Protein AF-A0A9E1RVQ0-F1 (afdb_monomer_lite)

Radius of gyration: 25.73 Å; chains: 1; bounding box: 74×62×61 Å

Structure (mmCIF, N/CA/C/O backbone):
data_AF-A0A9E1RVQ0-F1
#
_entry.id   AF-A0A9E1RVQ0-F1
#
loop_
_atom_site.group_PDB
_atom_site.id
_atom_site.type_symbol
_atom_site.label_atom_id
_atom_site.label_alt_id
_atom_site.label_comp_id
_atom_site.label_asym_id
_atom_site.label_entity_id
_atom_site.label_seq_id
_atom_site.pdbx_PDB_ins_code
_atom_site.Cartn_x
_atom_site.Cartn_y
_atom_site.Cartn_z
_atom_site.occupancy
_atom_site.B_iso_or_equiv
_atom_site.auth_seq_id
_atom_site.auth_comp_id
_atom_site.auth_asym_id
_atom_site.auth_atom_id
_atom_site.pdbx_PDB_model_num
ATOM 1 N N . MET A 1 1 ? -0.804 -1.587 -27.285 1.00 41.03 1 MET A N 1
ATOM 2 C CA . MET A 1 1 ? -1.581 -0.358 -27.560 1.00 41.03 1 MET A CA 1
ATOM 3 C C . MET A 1 1 ? -0.566 0.749 -27.822 1.00 41.03 1 MET A C 1
ATOM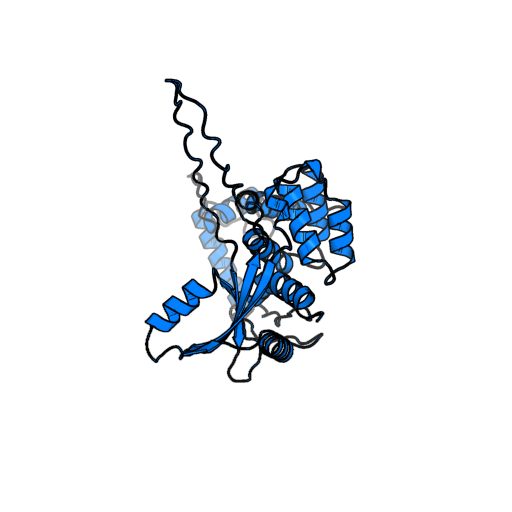 5 O O . MET A 1 1 ? 0.495 0.679 -27.220 1.00 41.03 1 MET A O 1
ATOM 9 N N . GLN A 1 2 ? -0.782 1.677 -28.760 1.00 43.69 2 GLN A N 1
ATOM 10 C CA . GLN A 1 2 ? 0.135 2.820 -28.904 1.00 43.69 2 GLN A CA 1
ATOM 11 C C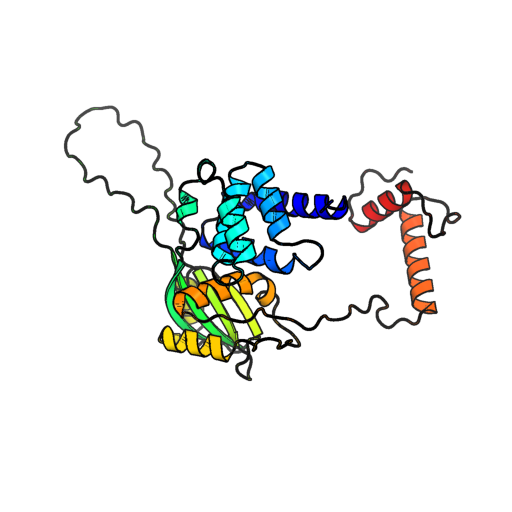 . GLN A 1 2 ? -0.117 3.759 -27.722 1.00 43.69 2 GLN A C 1
ATOM 13 O O . GLN A 1 2 ? -1.203 4.324 -27.632 1.00 43.69 2 GLN A O 1
ATOM 18 N N . THR A 1 3 ? 0.846 3.866 -26.808 1.00 52.47 3 THR A N 1
ATOM 19 C CA . THR A 1 3 ? 0.844 4.871 -25.745 1.00 52.47 3 THR A CA 1
ATOM 20 C C . THR A 1 3 ? 0.862 6.251 -26.400 1.00 52.47 3 THR A C 1
ATOM 22 O O . THR A 1 3 ? 1.631 6.498 -27.335 1.00 52.47 3 THR A O 1
ATOM 25 N N . THR A 1 4 ? -0.034 7.146 -25.987 1.00 64.00 4 THR A N 1
ATOM 26 C CA . THR A 1 4 ? 0.072 8.552 -26.390 1.00 64.00 4 THR A CA 1
ATOM 27 C C . THR A 1 4 ? 1.381 9.123 -25.820 1.00 64.00 4 THR A C 1
ATOM 29 O O . THR A 1 4 ? 1.902 8.594 -24.832 1.00 64.00 4 THR A O 1
ATOM 32 N N . PRO A 1 5 ? 1.950 10.185 -26.420 1.00 66.31 5 PRO A N 1
ATOM 33 C CA . PRO A 1 5 ? 3.174 10.809 -25.911 1.00 66.31 5 PRO A CA 1
ATOM 34 C C . PRO A 1 5 ? 3.088 11.187 -24.424 1.00 66.31 5 PRO A C 1
ATOM 36 O O . PRO A 1 5 ? 4.058 11.023 -23.696 1.00 66.31 5 PRO A O 1
ATOM 39 N N . GLU A 1 6 ? 1.906 11.609 -23.972 1.00 69.31 6 GLU A N 1
ATOM 40 C CA . GLU A 1 6 ? 1.608 11.981 -22.584 1.00 69.31 6 GLU A CA 1
ATOM 41 C C . GLU A 1 6 ? 1.720 10.786 -21.621 1.00 69.31 6 GLU A C 1
ATOM 43 O O . GLU A 1 6 ? 2.344 10.906 -20.569 1.00 69.31 6 GLU A O 1
ATOM 48 N N . TYR A 1 7 ? 1.209 9.606 -22.001 1.00 78.25 7 TYR A N 1
ATOM 49 C CA . TYR A 1 7 ? 1.362 8.389 -21.193 1.00 78.25 7 TYR A CA 1
ATOM 50 C C . TYR A 1 7 ? 2.810 7.895 -21.161 1.00 78.25 7 TYR A C 1
ATOM 52 O O . TYR A 1 7 ? 3.272 7.412 -20.132 1.00 78.25 7 TYR A O 1
ATOM 60 N N . GLY A 1 8 ? 3.548 8.048 -22.266 1.00 77.38 8 GLY A N 1
ATOM 61 C CA . GLY A 1 8 ? 4.985 7.770 -22.293 1.00 77.38 8 GLY A CA 1
ATOM 62 C C . GLY A 1 8 ? 5.756 8.633 -21.291 1.00 77.38 8 GLY A C 1
ATOM 63 O O . GLY A 1 8 ? 6.546 8.100 -20.516 1.00 77.38 8 GLY A O 1
ATOM 64 N N . SER A 1 9 ? 5.468 9.939 -21.255 1.00 82.56 9 SER A N 1
ATOM 65 C CA . SER A 1 9 ? 6.083 10.872 -20.304 1.00 82.56 9 SER A CA 1
ATOM 66 C C . SER A 1 9 ? 5.728 10.568 -18.848 1.00 82.56 9 SER A C 1
ATOM 68 O O . SER A 1 9 ? 6.596 10.684 -17.990 1.00 82.56 9 SER A O 1
ATOM 70 N N . LEU A 1 10 ? 4.497 10.132 -18.555 1.00 82.94 10 LEU A N 1
ATOM 71 C CA . LEU A 1 10 ? 4.116 9.729 -17.197 1.00 82.94 10 LEU A CA 1
ATOM 72 C C . LEU A 1 10 ? 4.911 8.503 -16.718 1.00 82.94 10 LEU A C 1
ATOM 74 O O . LEU A 1 10 ? 5.436 8.511 -15.608 1.00 82.94 10 LEU A O 1
ATOM 78 N N . LEU A 1 11 ? 5.027 7.455 -17.543 1.00 87.56 11 LEU A N 1
ATOM 79 C CA . LEU A 1 11 ? 5.797 6.253 -17.184 1.00 87.56 11 LEU A CA 1
ATOM 80 C C . LEU A 1 11 ? 7.279 6.574 -16.981 1.00 87.56 11 LEU A C 1
ATOM 82 O O . LEU A 1 11 ? 7.901 6.054 -16.053 1.00 87.56 11 LEU A O 1
ATOM 86 N N . GLU A 1 12 ? 7.827 7.446 -17.827 1.00 86.81 12 GLU A N 1
ATOM 87 C CA . GLU A 1 12 ? 9.190 7.947 -17.695 1.00 86.81 12 GLU A CA 1
ATOM 88 C C . GLU A 1 12 ? 9.377 8.715 -16.382 1.00 86.81 12 GLU A C 1
ATOM 90 O O . GLU A 1 12 ? 10.264 8.358 -15.609 1.00 86.81 12 GLU A O 1
ATOM 95 N N . GLU A 1 13 ? 8.502 9.674 -16.065 1.00 86.06 13 GLU A N 1
ATOM 96 C CA . GLU A 1 13 ? 8.566 10.445 -14.817 1.00 86.06 13 GLU A CA 1
ATOM 97 C C . GLU A 1 13 ? 8.470 9.537 -13.582 1.00 86.06 13 GLU A C 1
ATOM 99 O O . GLU A 1 13 ? 9.281 9.647 -12.658 1.00 86.06 13 GLU A O 1
ATOM 104 N N . LEU A 1 14 ? 7.508 8.607 -13.558 1.00 86.69 14 LEU A N 1
ATOM 105 C CA . LEU A 1 14 ? 7.344 7.660 -12.451 1.00 86.69 14 LEU A CA 1
ATOM 106 C C . LEU A 1 14 ? 8.600 6.804 -12.263 1.00 86.69 14 LEU A C 1
ATOM 108 O O . LEU A 1 14 ? 9.061 6.606 -11.137 1.00 86.69 14 LEU A O 1
ATOM 112 N N . TYR A 1 15 ? 9.188 6.333 -13.360 1.00 87.75 15 TYR A N 1
ATOM 113 C CA . TYR A 1 15 ? 10.407 5.537 -13.328 1.00 87.75 15 TYR A CA 1
ATOM 114 C C . TYR A 1 15 ? 11.642 6.351 -12.914 1.00 87.75 15 TYR A C 1
ATOM 116 O O . TYR A 1 15 ? 12.515 5.840 -12.207 1.00 87.75 15 TYR A O 1
ATOM 124 N N . GLU A 1 16 ? 11.735 7.620 -13.310 1.00 85.62 16 GLU A N 1
ATOM 125 C CA . GLU A 1 16 ? 12.795 8.528 -12.868 1.00 85.62 16 GLU A CA 1
ATOM 126 C C . GLU A 1 16 ? 12.700 8.822 -11.370 1.00 85.62 16 GLU A C 1
ATOM 128 O O . GLU A 1 16 ? 13.704 8.716 -10.661 1.00 85.62 16 GLU A O 1
ATOM 133 N N . ARG A 1 17 ? 11.491 9.104 -10.872 1.00 81.06 17 ARG A N 1
ATOM 134 C CA . ARG A 1 17 ? 11.209 9.324 -9.445 1.00 81.06 17 ARG A CA 1
ATOM 135 C C . ARG A 1 17 ? 11.426 8.075 -8.596 1.00 81.06 17 ARG A C 1
ATOM 137 O O . ARG A 1 17 ? 11.718 8.195 -7.409 1.00 81.06 17 ARG A O 1
ATOM 144 N N . ALA A 1 18 ? 11.363 6.894 -9.206 1.00 83.50 18 ALA A N 1
ATOM 145 C CA . ALA A 1 18 ? 11.740 5.632 -8.585 1.00 83.50 18 ALA A CA 1
ATOM 146 C C . ALA A 1 18 ? 13.263 5.456 -8.425 1.00 83.50 18 ALA A C 1
ATOM 148 O O . ALA A 1 18 ? 13.720 4.358 -8.134 1.00 83.50 18 ALA A O 1
ATOM 149 N N . SER A 1 19 ? 14.095 6.480 -8.644 1.00 81.44 19 SER A N 1
ATOM 150 C CA . SER A 1 19 ? 15.549 6.379 -8.444 1.00 81.44 19 SER A CA 1
ATOM 151 C C . SER A 1 19 ? 15.938 5.932 -7.035 1.00 81.44 19 SER A C 1
ATOM 153 O O . SER A 1 19 ? 16.899 5.188 -6.906 1.00 81.44 19 SER A O 1
ATOM 155 N N . ILE A 1 20 ? 15.162 6.312 -6.017 1.00 77.50 20 ILE A N 1
ATOM 156 C CA . ILE A 1 20 ? 15.410 5.963 -4.613 1.00 77.50 20 ILE A CA 1
ATOM 157 C C . ILE A 1 20 ? 15.214 4.472 -4.307 1.00 77.50 20 ILE A C 1
ATOM 159 O O . ILE A 1 20 ? 15.755 3.974 -3.332 1.00 77.50 20 ILE A O 1
ATOM 163 N N . VAL A 1 21 ? 14.463 3.729 -5.128 1.00 78.88 21 VAL A N 1
ATOM 164 C CA . VAL A 1 21 ? 14.008 2.369 -4.776 1.00 78.88 21 VAL A CA 1
ATOM 165 C C . VAL A 1 21 ? 15.124 1.329 -4.701 1.00 78.88 21 VAL A C 1
ATOM 167 O O . VAL A 1 21 ? 14.911 0.253 -4.159 1.00 78.88 21 VAL A O 1
ATOM 170 N N . VAL A 1 22 ? 16.297 1.631 -5.261 1.00 77.19 22 VAL A N 1
ATOM 171 C CA . VAL A 1 22 ? 17.480 0.765 -5.153 1.00 77.19 22 VAL A CA 1
ATOM 172 C C . VAL A 1 22 ? 18.199 0.912 -3.812 1.00 77.19 22 VAL A C 1
ATOM 174 O O . VAL A 1 22 ? 18.980 0.031 -3.464 1.00 77.19 22 VAL A O 1
ATOM 177 N N . ASP A 1 23 ? 17.908 1.996 -3.090 1.00 75.25 23 ASP A N 1
ATOM 178 C CA . ASP A 1 23 ? 18.447 2.320 -1.769 1.00 75.25 23 ASP A CA 1
ATOM 179 C C . ASP A 1 23 ? 17.434 2.006 -0.648 1.00 75.25 23 ASP A C 1
ATOM 181 O O . ASP A 1 23 ? 17.711 2.257 0.521 1.00 75.25 23 ASP A O 1
ATOM 185 N N . LEU A 1 24 ? 16.242 1.505 -1.000 1.00 76.94 24 LEU A N 1
ATOM 186 C CA . LEU A 1 24 ? 15.204 1.109 -0.048 1.00 76.94 24 LEU A CA 1
ATOM 187 C C . LEU A 1 24 ? 15.324 -0.374 0.288 1.00 76.94 24 LEU A C 1
ATOM 189 O O . LEU A 1 24 ? 15.515 -1.203 -0.599 1.00 76.94 24 LEU A O 1
ATOM 193 N N . ASP A 1 25 ? 15.081 -0.719 1.548 1.00 74.56 25 ASP A N 1
ATOM 194 C CA . ASP A 1 25 ? 14.927 -2.116 1.940 1.00 74.56 25 ASP A CA 1
ATOM 195 C C . ASP A 1 25 ? 13.560 -2.686 1.513 1.00 74.56 25 ASP A C 1
ATOM 197 O O . ASP A 1 25 ? 12.618 -1.943 1.229 1.00 74.56 25 ASP A O 1
ATOM 201 N N . GLY A 1 26 ? 13.405 -4.018 1.534 1.00 77.06 26 GLY A N 1
ATOM 202 C CA . GLY A 1 26 ? 12.204 -4.732 1.060 1.00 77.06 26 GLY A CA 1
ATOM 203 C C . GLY A 1 26 ? 10.855 -4.124 1.496 1.00 77.06 26 GLY A C 1
ATOM 204 O O . GLY A 1 26 ? 10.073 -3.731 0.629 1.00 77.06 26 GLY A O 1
ATOM 205 N N . PRO A 1 27 ? 10.567 -3.965 2.802 1.00 75.62 27 PRO A N 1
ATOM 206 C CA . PRO A 1 27 ? 9.294 -3.393 3.251 1.00 75.62 27 PRO A CA 1
ATOM 207 C C . PRO A 1 27 ? 9.089 -1.926 2.843 1.00 75.62 27 PRO A C 1
ATOM 209 O O . PRO A 1 27 ? 7.971 -1.517 2.530 1.00 75.62 27 PRO A O 1
ATOM 212 N N . GLN A 1 28 ? 10.160 -1.126 2.819 1.00 78.69 28 GLN A N 1
ATOM 213 C CA . GLN A 1 28 ? 10.100 0.279 2.405 1.00 78.69 28 GLN A CA 1
ATOM 214 C C . GLN A 1 28 ? 9.834 0.399 0.903 1.00 78.69 28 GLN A C 1
ATOM 216 O O . GLN A 1 28 ? 9.033 1.229 0.473 1.00 78.69 28 GLN A O 1
ATOM 221 N N . LEU A 1 29 ? 10.468 -0.464 0.108 1.00 84.38 29 LEU A N 1
ATOM 222 C CA . LEU A 1 29 ? 10.201 -0.605 -1.314 1.00 84.38 29 LEU A CA 1
ATOM 223 C C . LEU A 1 29 ? 8.737 -0.977 -1.555 1.00 84.38 29 LEU A C 1
ATOM 225 O O . LEU A 1 29 ? 8.078 -0.352 -2.378 1.00 84.38 29 LEU A O 1
ATOM 229 N N . GLU A 1 30 ? 8.213 -1.976 -0.850 1.00 88.12 30 GLU A N 1
ATOM 230 C CA . GLU A 1 30 ? 6.820 -2.394 -1.003 1.00 88.12 30 GLU A CA 1
ATOM 231 C C . GLU A 1 30 ? 5.837 -1.279 -0.617 1.00 88.12 30 GLU A C 1
ATOM 233 O O . GLU A 1 30 ? 4.864 -1.042 -1.332 1.00 88.12 30 GLU A O 1
ATOM 238 N N . ALA A 1 31 ? 6.100 -0.551 0.470 1.00 83.00 31 ALA A N 1
ATOM 239 C CA . ALA A 1 31 ? 5.328 0.628 0.853 1.00 83.00 31 ALA A CA 1
ATOM 240 C C . ALA A 1 31 ? 5.327 1.687 -0.262 1.00 83.00 31 ALA A C 1
ATOM 242 O O . ALA A 1 31 ? 4.278 2.204 -0.652 1.00 83.00 31 ALA A O 1
ATOM 243 N N . TRP A 1 32 ? 6.504 1.970 -0.820 1.00 87.00 32 TRP A N 1
ATOM 244 C CA . TRP A 1 32 ? 6.664 2.930 -1.905 1.00 87.00 32 TRP A CA 1
ATOM 245 C C . TRP A 1 32 ? 5.920 2.487 -3.174 1.00 87.00 32 TRP A C 1
ATOM 247 O O . TRP A 1 32 ? 5.178 3.271 -3.765 1.00 87.00 32 TRP A O 1
ATOM 257 N N . VAL A 1 33 ? 6.056 1.215 -3.564 1.00 90.12 33 VAL A N 1
ATOM 258 C CA . VAL A 1 33 ? 5.393 0.640 -4.745 1.00 90.12 33 VAL A CA 1
ATOM 259 C C . VAL A 1 33 ? 3.880 0.565 -4.554 1.00 90.12 33 VAL A C 1
ATOM 261 O O . VAL A 1 33 ? 3.145 0.825 -5.504 1.00 90.12 33 VAL A O 1
ATOM 264 N N . SER A 1 34 ? 3.392 0.289 -3.342 1.00 89.81 34 SER A N 1
ATOM 265 C CA . SER A 1 34 ? 1.962 0.373 -3.015 1.00 89.81 34 SER A CA 1
ATOM 266 C C . SER A 1 34 ? 1.400 1.758 -3.349 1.00 89.81 34 SER A C 1
ATOM 268 O O . SER A 1 34 ? 0.324 1.853 -3.940 1.00 89.81 34 SER A O 1
ATOM 270 N N . GLY A 1 35 ? 2.169 2.819 -3.082 1.00 86.12 35 GLY A N 1
ATOM 271 C CA . GLY A 1 35 ? 1.807 4.199 -3.406 1.00 86.12 35 GLY A CA 1
ATOM 272 C C . GLY A 1 35 ? 1.648 4.495 -4.901 1.00 86.12 35 GLY A C 1
ATOM 273 O O . GLY A 1 35 ? 1.045 5.509 -5.249 1.00 86.12 35 GLY A O 1
ATOM 274 N N . LEU A 1 36 ? 2.137 3.622 -5.788 1.00 87.19 36 LEU A N 1
ATOM 275 C CA . LEU A 1 36 ? 1.951 3.764 -7.232 1.00 87.19 36 LEU A CA 1
ATOM 276 C C . LEU A 1 36 ? 0.592 3.256 -7.718 1.00 87.19 36 LEU A C 1
ATOM 278 O O . LEU A 1 36 ? 0.078 3.776 -8.703 1.00 87.19 36 LEU A O 1
ATOM 282 N N . PHE A 1 37 ? -0.005 2.259 -7.058 1.00 88.19 37 PHE A N 1
ATOM 283 C CA . PHE A 1 37 ? -1.256 1.642 -7.520 1.00 88.19 37 PHE A CA 1
ATOM 284 C C . PHE A 1 37 ? -2.402 2.648 -7.729 1.00 88.19 37 PHE A C 1
ATOM 286 O O . PHE A 1 37 ? -3.078 2.536 -8.749 1.00 88.19 37 PHE A O 1
ATOM 293 N N . PRO A 1 38 ? -2.608 3.657 -6.857 1.00 84.12 38 PRO A N 1
ATOM 294 C CA . PRO A 1 38 ? -3.645 4.673 -7.058 1.00 84.12 38 PRO A CA 1
ATOM 295 C C . PRO A 1 38 ? -3.404 5.624 -8.234 1.00 84.12 38 PRO A C 1
ATOM 297 O O . PRO A 1 38 ? -4.318 6.352 -8.604 1.00 84.12 38 PRO A O 1
ATOM 300 N N . VAL A 1 39 ? -2.180 5.684 -8.771 1.00 83.31 39 VAL A N 1
ATOM 301 C CA . VAL A 1 39 ? -1.836 6.556 -9.908 1.00 83.31 39 VAL A CA 1
ATOM 302 C C . VAL A 1 39 ? -2.345 5.966 -11.224 1.00 83.31 39 VAL A C 1
ATOM 304 O O . VAL A 1 39 ? -2.583 6.704 -12.175 1.00 83.31 39 VAL A O 1
ATOM 307 N N . PHE A 1 40 ? -2.502 4.644 -11.281 1.00 84.06 40 PHE A N 1
ATOM 308 C CA . PHE A 1 40 ? -2.926 3.927 -12.476 1.00 84.06 40 PHE A CA 1
ATOM 309 C C . PHE A 1 40 ? -4.449 3.821 -12.554 1.00 84.06 40 PHE A C 1
ATOM 311 O O . PHE A 1 40 ? -5.130 3.603 -11.552 1.00 84.06 40 PHE A O 1
ATOM 318 N N . ASP A 1 41 ? -4.975 3.936 -13.768 1.00 79.94 41 ASP A N 1
ATOM 319 C CA . ASP A 1 41 ? -6.402 3.929 -14.065 1.00 79.94 41 ASP A CA 1
ATOM 320 C C . ASP A 1 41 ? -6.713 3.045 -15.289 1.00 79.94 41 ASP A C 1
ATOM 322 O O . ASP A 1 41 ? -5.966 2.124 -15.632 1.00 79.94 41 ASP A O 1
ATOM 326 N N . THR A 1 42 ? -7.865 3.264 -15.927 1.00 76.31 42 THR A N 1
ATOM 327 C CA . THR A 1 42 ? -8.273 2.498 -17.112 1.00 76.31 42 THR A CA 1
ATOM 328 C C . THR A 1 42 ? -7.464 2.816 -18.365 1.00 76.31 42 THR A C 1
ATOM 330 O O . THR A 1 42 ? -7.443 1.992 -19.281 1.00 76.31 42 THR A O 1
ATOM 333 N N . ASP A 1 43 ? -6.840 3.990 -18.427 1.00 78.62 43 ASP A N 1
ATOM 334 C CA . ASP A 1 43 ? -6.090 4.458 -19.588 1.00 78.62 43 ASP A CA 1
ATOM 335 C C . ASP A 1 43 ? -4.613 4.064 -19.499 1.00 78.62 43 ASP A C 1
ATOM 337 O O . ASP A 1 43 ? -4.005 3.718 -20.518 1.00 78.62 43 ASP A O 1
ATOM 341 N N . ILE A 1 44 ? -4.052 4.071 -18.285 1.00 82.19 44 ILE A N 1
ATOM 342 C CA . ILE A 1 44 ? -2.693 3.610 -18.006 1.00 82.19 44 ILE A CA 1
ATOM 343 C C . ILE A 1 44 ? -2.674 2.637 -16.832 1.00 82.19 44 ILE A C 1
ATOM 345 O O . ILE A 1 44 ? -2.977 2.986 -15.694 1.00 82.19 44 ILE A O 1
ATOM 349 N N . SER A 1 45 ? -2.289 1.393 -17.110 1.00 89.81 45 SER A N 1
ATOM 350 C CA . SER A 1 45 ? -2.307 0.325 -16.117 1.00 89.81 45 SER A CA 1
ATOM 351 C C . SER A 1 45 ? -0.947 0.135 -15.445 1.00 89.81 45 SER A C 1
ATOM 353 O O . SER A 1 45 ? 0.111 0.397 -16.023 1.00 89.81 45 SER A O 1
ATOM 355 N N . ILE A 1 46 ? -0.959 -0.451 -14.246 1.00 92.00 46 ILE A N 1
ATOM 356 C CA . ILE A 1 46 ? 0.258 -0.944 -13.581 1.00 92.00 46 ILE A CA 1
ATOM 357 C C . ILE A 1 46 ? 1.033 -1.937 -14.475 1.00 92.00 46 ILE A C 1
ATOM 359 O O . ILE A 1 46 ? 2.261 -1.989 -14.435 1.00 92.00 46 ILE A O 1
ATOM 363 N N . GLY A 1 47 ? 0.340 -2.684 -15.343 1.00 93.25 47 GLY A N 1
ATOM 364 C CA . GLY A 1 47 ? 0.955 -3.594 -16.312 1.00 93.25 47 GLY A CA 1
ATOM 365 C C . GLY A 1 47 ? 1.744 -2.881 -17.417 1.00 93.25 47 GLY A C 1
ATOM 366 O O . GLY A 1 47 ? 2.782 -3.384 -17.861 1.00 93.25 47 GLY A O 1
ATOM 367 N N . ASP A 1 48 ? 1.314 -1.685 -17.825 1.00 93.06 48 ASP A N 1
ATOM 368 C CA . ASP A 1 48 ? 2.075 -0.846 -18.757 1.00 93.06 48 ASP A CA 1
ATOM 369 C C . ASP A 1 48 ? 3.382 -0.377 -18.103 1.00 93.06 48 ASP A C 1
ATOM 371 O O . ASP A 1 48 ? 4.443 -0.419 -18.729 1.00 93.06 48 ASP A O 1
ATOM 375 N N . PHE A 1 49 ? 3.339 -0.034 -16.811 1.00 94.81 49 PHE A N 1
ATOM 376 C CA . PHE A 1 49 ? 4.533 0.313 -16.041 1.00 94.81 49 PHE A CA 1
ATOM 377 C C . PHE A 1 49 ? 5.482 -0.874 -15.831 1.00 94.81 49 PHE A C 1
ATOM 379 O O . PHE A 1 49 ? 6.696 -0.712 -15.960 1.00 94.81 49 PHE A O 1
ATOM 386 N N . VAL A 1 50 ? 4.957 -2.082 -15.596 1.00 96.69 50 VAL A N 1
ATOM 387 C CA . VAL A 1 50 ? 5.757 -3.322 -15.574 1.00 96.69 50 VAL A CA 1
ATOM 388 C C . VAL A 1 50 ? 6.489 -3.521 -16.900 1.00 96.69 50 VAL A C 1
ATOM 390 O O . VAL A 1 50 ? 7.692 -3.785 -16.909 1.00 96.69 50 VAL A O 1
ATOM 393 N N . THR A 1 51 ? 5.784 -3.352 -18.021 1.00 96.00 51 THR A N 1
ATOM 394 C CA . THR A 1 51 ? 6.371 -3.481 -19.363 1.00 96.00 51 THR A CA 1
ATOM 395 C C . THR A 1 51 ? 7.476 -2.444 -19.573 1.00 96.00 51 THR A C 1
ATOM 397 O O . THR A 1 51 ? 8.578 -2.794 -19.993 1.00 96.00 51 THR A O 1
ATOM 400 N N . TYR A 1 52 ? 7.225 -1.188 -19.192 1.00 95.06 52 TYR A N 1
ATOM 401 C CA . TYR A 1 52 ? 8.212 -0.110 -19.259 1.00 95.06 52 TYR A CA 1
ATOM 402 C C . TYR A 1 52 ? 9.473 -0.416 -18.430 1.00 95.06 52 TYR A C 1
ATOM 404 O O . TYR A 1 52 ? 10.599 -0.281 -18.916 1.00 95.06 52 TYR A O 1
ATOM 412 N N . CYS A 1 53 ? 9.302 -0.891 -17.192 1.00 95.88 53 CYS A N 1
ATOM 413 C CA . CYS A 1 53 ? 10.412 -1.282 -16.322 1.00 95.88 53 CYS A CA 1
ATOM 414 C C . CYS A 1 53 ? 11.241 -2.430 -16.919 1.00 95.88 53 CYS A C 1
ATOM 416 O O . CYS A 1 53 ? 12.471 -2.433 -16.798 1.00 95.88 53 CYS A O 1
ATOM 418 N N . ALA A 1 54 ? 10.587 -3.390 -17.579 1.00 96.44 54 ALA A N 1
ATOM 419 C CA . ALA A 1 54 ? 11.249 -4.537 -18.194 1.00 96.44 54 ALA A CA 1
ATOM 420 C C . ALA A 1 54 ? 12.068 -4.115 -19.423 1.00 96.44 54 ALA A C 1
ATOM 422 O O . ALA A 1 54 ? 13.218 -4.536 -19.585 1.00 96.44 54 ALA A O 1
ATOM 423 N N . ASP A 1 55 ? 11.515 -3.221 -20.247 1.00 95.75 55 ASP A N 1
ATOM 424 C CA . ASP A 1 55 ? 12.185 -2.666 -21.424 1.00 95.75 55 ASP A CA 1
ATOM 425 C C . ASP A 1 55 ? 13.418 -1.830 -21.058 1.00 95.75 55 ASP A C 1
ATOM 427 O O . ASP A 1 55 ? 14.412 -1.841 -21.791 1.00 95.75 55 ASP A O 1
ATOM 431 N N . ALA A 1 56 ? 13.406 -1.172 -19.894 1.00 93.44 56 ALA A N 1
ATOM 432 C CA . ALA A 1 56 ? 14.548 -0.410 -19.401 1.00 93.44 56 ALA A CA 1
ATOM 433 C C . ALA A 1 56 ? 15.770 -1.287 -19.055 1.00 93.44 56 ALA A C 1
ATOM 435 O O . ALA A 1 56 ? 16.896 -0.790 -19.079 1.00 93.44 56 ALA A O 1
ATOM 436 N N . ARG A 1 57 ? 15.573 -2.583 -18.754 1.00 93.44 57 ARG A N 1
ATOM 437 C CA . ARG A 1 57 ? 16.637 -3.575 -18.477 1.00 93.44 57 ARG A CA 1
ATOM 438 C C . ARG A 1 57 ? 17.671 -3.117 -17.442 1.00 93.44 57 ARG A C 1
ATOM 440 O O . ARG A 1 57 ? 18.876 -3.281 -17.634 1.00 93.44 57 ARG A O 1
ATOM 447 N N . THR A 1 58 ? 17.201 -2.552 -16.335 1.00 94.31 58 THR A N 1
ATOM 448 C CA . THR A 1 58 ? 18.059 -2.129 -15.218 1.00 94.31 58 THR A CA 1
ATOM 449 C C . THR A 1 58 ? 17.716 -2.887 -13.937 1.00 94.31 58 THR A C 1
ATOM 451 O O . THR A 1 58 ? 16.620 -3.437 -13.820 1.00 94.31 58 THR A O 1
ATOM 454 N N . GLY A 1 59 ? 18.618 -2.857 -12.949 1.00 91.81 59 GLY A N 1
ATOM 455 C CA . GLY A 1 59 ? 18.332 -3.381 -11.609 1.00 91.81 59 GLY A CA 1
ATOM 456 C C . GLY A 1 59 ? 17.158 -2.670 -10.931 1.00 91.81 59 GLY A C 1
ATOM 457 O O . GLY A 1 59 ? 16.291 -3.331 -10.372 1.00 91.81 59 GLY A O 1
ATOM 458 N N . ARG A 1 60 ? 17.037 -1.343 -11.097 1.00 93.19 60 ARG A N 1
ATOM 459 C CA . ARG A 1 60 ? 15.865 -0.570 -10.645 1.00 93.19 60 ARG A CA 1
ATOM 460 C C . ARG A 1 60 ? 14.563 -1.125 -11.226 1.00 93.19 60 ARG A C 1
ATOM 462 O O . ARG A 1 60 ? 13.605 -1.340 -10.495 1.00 93.19 60 ARG A O 1
ATOM 469 N N . GLY A 1 61 ? 14.538 -1.371 -12.537 1.00 95.06 61 GLY A N 1
ATOM 470 C CA . GLY A 1 61 ? 13.377 -1.953 -13.211 1.00 95.06 61 GLY A CA 1
ATOM 471 C C . GLY A 1 61 ? 13.038 -3.343 -12.674 1.00 95.06 61 GLY A C 1
ATOM 472 O O . GLY A 1 61 ? 11.878 -3.620 -12.394 1.00 95.06 61 GLY A O 1
ATOM 473 N N . ALA A 1 62 ? 14.044 -4.194 -12.461 1.00 95.62 62 ALA A N 1
ATOM 474 C CA . ALA A 1 62 ? 13.845 -5.533 -11.910 1.00 95.62 62 ALA A CA 1
ATOM 475 C C . ALA A 1 62 ? 13.279 -5.506 -10.479 1.00 95.62 62 ALA A C 1
ATOM 477 O O . ALA A 1 62 ? 12.335 -6.237 -10.186 1.00 95.62 62 ALA A O 1
ATOM 478 N N . VAL A 1 63 ? 13.798 -4.631 -9.615 1.00 94.44 63 VAL A N 1
ATOM 479 C CA . VAL A 1 63 ? 13.326 -4.451 -8.232 1.00 94.44 63 VAL A CA 1
ATOM 480 C C . VAL A 1 63 ? 11.868 -3.977 -8.195 1.00 94.44 63 VAL A C 1
ATOM 482 O O . VAL A 1 63 ? 11.053 -4.555 -7.477 1.00 94.44 63 VAL A O 1
ATOM 485 N N . LEU A 1 64 ? 11.506 -2.989 -9.023 1.00 95.62 64 LEU A N 1
ATOM 486 C CA . LEU A 1 64 ? 10.120 -2.519 -9.150 1.00 95.62 64 LEU A CA 1
ATOM 487 C C . LEU A 1 64 ? 9.179 -3.638 -9.611 1.00 95.62 64 LEU A C 1
ATOM 489 O O . LEU A 1 64 ? 8.115 -3.827 -9.027 1.00 95.62 64 LEU A O 1
ATOM 493 N N . ILE A 1 65 ? 9.578 -4.411 -10.625 1.00 97.56 65 ILE A N 1
ATOM 494 C CA . ILE A 1 65 ? 8.786 -5.542 -11.124 1.00 97.56 65 ILE A CA 1
ATOM 495 C C . ILE A 1 65 ? 8.605 -6.606 -10.037 1.00 97.56 65 ILE A C 1
ATOM 497 O O . ILE A 1 65 ? 7.501 -7.124 -9.882 1.00 97.56 65 ILE A O 1
ATOM 501 N N . ALA A 1 66 ? 9.654 -6.926 -9.274 1.00 96.69 66 ALA A N 1
ATOM 502 C CA . ALA A 1 66 ? 9.578 -7.903 -8.191 1.00 96.69 66 ALA A CA 1
ATOM 503 C C . ALA A 1 66 ? 8.597 -7.464 -7.089 1.00 96.69 66 ALA A C 1
ATOM 505 O O . ALA A 1 66 ? 7.744 -8.252 -6.681 1.00 96.69 66 ALA A O 1
ATOM 506 N N . ALA A 1 67 ? 8.648 -6.197 -6.671 1.00 95.50 67 ALA A N 1
ATOM 507 C CA . ALA A 1 67 ? 7.710 -5.648 -5.694 1.00 95.50 67 ALA A CA 1
ATOM 508 C C . ALA A 1 67 ? 6.265 -5.601 -6.220 1.00 95.50 67 ALA A C 1
ATOM 510 O O . ALA A 1 67 ? 5.338 -5.960 -5.495 1.00 95.50 67 ALA A O 1
ATOM 511 N N . ILE A 1 68 ? 6.050 -5.229 -7.489 1.00 97.31 68 ILE A N 1
ATOM 512 C CA . ILE A 1 68 ? 4.715 -5.262 -8.112 1.00 97.31 68 ILE A CA 1
ATOM 513 C C . ILE A 1 68 ? 4.184 -6.698 -8.183 1.00 97.31 68 ILE A C 1
ATOM 515 O O . ILE A 1 68 ? 3.004 -6.923 -7.906 1.00 97.31 68 ILE A O 1
ATOM 519 N N . ALA A 1 69 ? 5.035 -7.669 -8.529 1.00 97.62 69 ALA A N 1
ATOM 520 C CA . ALA A 1 69 ? 4.662 -9.080 -8.569 1.00 97.62 69 ALA A CA 1
ATOM 521 C C . ALA A 1 69 ? 4.198 -9.581 -7.196 1.00 97.62 69 ALA A C 1
ATOM 523 O O . ALA A 1 69 ? 3.165 -10.241 -7.116 1.00 97.62 69 ALA A O 1
ATOM 524 N N . GLU A 1 70 ? 4.933 -9.240 -6.134 1.00 96.62 70 GLU A N 1
ATOM 525 C CA . GLU A 1 70 ? 4.596 -9.605 -4.756 1.00 96.62 70 GLU A CA 1
ATOM 526 C C . GLU A 1 70 ? 3.309 -8.921 -4.278 1.00 96.62 70 GLU A C 1
ATOM 528 O O . GLU A 1 70 ? 2.389 -9.584 -3.806 1.00 96.62 70 GLU A O 1
ATOM 533 N N . LEU A 1 71 ? 3.190 -7.604 -4.457 1.00 96.44 71 LEU A N 1
ATOM 534 C CA . LEU A 1 71 ? 2.016 -6.848 -4.013 1.00 96.44 71 LEU A CA 1
ATOM 535 C C . LEU A 1 71 ? 0.747 -7.170 -4.803 1.00 96.44 71 LEU A C 1
ATOM 537 O O . LEU A 1 71 ? -0.353 -6.904 -4.324 1.00 96.44 71 LEU A O 1
ATOM 541 N N . SER A 1 72 ? 0.873 -7.729 -6.004 1.00 96.88 72 SER A N 1
ATOM 542 C CA . SER A 1 72 ? -0.271 -8.161 -6.813 1.00 96.88 72 SER A CA 1
ATOM 543 C C . SER A 1 72 ? -0.629 -9.629 -6.582 1.00 96.88 72 SER A C 1
ATOM 545 O O . SER A 1 72 ? -1.696 -10.070 -7.006 1.00 96.88 72 SER A O 1
ATOM 547 N N . ASP A 1 73 ? 0.223 -10.412 -5.920 1.00 96.44 73 ASP A N 1
ATOM 548 C CA . ASP A 1 73 ? 0.017 -11.848 -5.766 1.00 96.44 73 ASP A CA 1
ATOM 549 C C . ASP A 1 73 ? -1.253 -12.175 -4.965 1.00 96.44 73 ASP A C 1
ATOM 551 O O . ASP A 1 73 ? -1.440 -11.729 -3.830 1.00 96.44 73 ASP A O 1
ATOM 555 N N . GLY A 1 74 ? -2.150 -12.949 -5.580 1.00 94.06 74 GLY A N 1
ATOM 556 C CA . GLY A 1 74 ? -3.468 -13.290 -5.035 1.00 94.06 74 GLY A CA 1
ATOM 557 C C . GLY A 1 74 ? -4.494 -12.145 -5.028 1.00 94.06 74 GLY A C 1
ATOM 558 O O . GLY A 1 74 ? -5.681 -12.413 -4.856 1.00 94.06 74 GLY A O 1
ATOM 559 N N . LEU A 1 75 ? -4.074 -10.896 -5.266 1.00 94.75 75 LEU A N 1
ATOM 560 C CA . LEU A 1 75 ? -4.956 -9.723 -5.365 1.00 94.75 75 LEU A CA 1
ATOM 561 C C . LEU A 1 75 ? -5.327 -9.394 -6.817 1.00 94.75 75 LEU A C 1
ATOM 563 O O . LEU A 1 75 ? -6.477 -9.071 -7.106 1.00 94.75 75 LEU A O 1
ATOM 567 N N . ASP A 1 76 ? -4.351 -9.488 -7.717 1.00 93.94 76 ASP A N 1
ATOM 568 C CA . ASP A 1 76 ? -4.472 -9.319 -9.162 1.00 93.94 76 ASP A CA 1
ATOM 569 C C . ASP A 1 76 ? -3.543 -10.325 -9.861 1.00 93.94 76 ASP A C 1
ATOM 571 O O . ASP A 1 76 ? -2.337 -10.121 -10.051 1.00 93.94 76 ASP A O 1
ATOM 575 N N . VAL A 1 77 ? -4.131 -11.461 -10.235 1.00 93.44 77 VAL A N 1
ATOM 576 C CA . VAL A 1 77 ? -3.412 -12.570 -10.875 1.00 93.44 77 VAL A CA 1
ATOM 577 C C . VAL A 1 77 ? -2.833 -12.148 -12.227 1.00 93.44 77 VAL A C 1
ATOM 579 O O . VAL A 1 77 ? -1.724 -12.546 -12.566 1.00 93.44 77 VAL A O 1
ATOM 582 N N . ALA A 1 78 ? -3.537 -11.304 -12.986 1.00 94.56 78 ALA A N 1
ATOM 583 C CA . ALA A 1 78 ? -3.076 -10.896 -14.308 1.00 94.56 78 ALA A CA 1
ATOM 584 C C . ALA A 1 78 ? -1.820 -10.018 -14.212 1.00 94.56 78 ALA A C 1
ATOM 586 O O . ALA A 1 78 ? -0.840 -10.265 -14.920 1.00 94.56 78 ALA A O 1
ATOM 587 N N . THR A 1 79 ? -1.826 -9.036 -13.307 1.00 94.94 79 THR A N 1
ATOM 588 C CA . THR A 1 79 ? -0.665 -8.167 -13.073 1.00 94.94 79 THR A CA 1
ATOM 589 C C . THR A 1 79 ? 0.506 -8.941 -12.473 1.00 94.94 79 THR A C 1
ATOM 591 O O . THR A 1 79 ? 1.636 -8.795 -12.944 1.00 94.94 79 THR A O 1
ATOM 594 N N . SER A 1 80 ? 0.263 -9.797 -11.474 1.00 96.69 80 SER A N 1
ATOM 595 C CA . SER A 1 80 ? 1.338 -10.587 -10.858 1.00 96.69 80 SER A CA 1
ATOM 596 C C . SER A 1 80 ? 1.990 -11.557 -11.848 1.00 96.69 80 SER A C 1
ATOM 598 O O . SER A 1 80 ? 3.218 -11.637 -11.901 1.00 96.69 80 SER A O 1
ATOM 600 N N . ASP A 1 81 ? 1.212 -12.238 -12.692 1.00 97.69 81 ASP A N 1
ATOM 601 C CA . ASP A 1 81 ? 1.751 -13.122 -13.730 1.00 97.69 81 ASP A CA 1
ATOM 602 C C . ASP A 1 81 ? 2.535 -12.350 -14.794 1.00 97.69 81 ASP A C 1
ATOM 604 O O . ASP A 1 81 ? 3.616 -12.785 -15.201 1.00 97.69 81 ASP A O 1
ATOM 608 N N . LEU A 1 82 ? 2.039 -11.190 -15.235 1.00 97.69 82 LEU A N 1
ATOM 609 C CA . LEU A 1 82 ? 2.774 -10.328 -16.160 1.00 97.69 82 LEU A CA 1
ATOM 610 C C . LEU A 1 82 ? 4.123 -9.910 -15.566 1.00 97.69 82 LEU A C 1
ATOM 612 O O . LEU A 1 82 ? 5.151 -10.044 -16.233 1.00 97.69 82 LEU A O 1
ATOM 616 N N . ALA A 1 83 ? 4.130 -9.447 -14.316 1.00 97.38 83 ALA A N 1
ATOM 617 C CA . ALA A 1 83 ? 5.336 -9.010 -13.626 1.00 97.38 83 ALA A CA 1
ATOM 618 C C . ALA A 1 83 ? 6.355 -10.150 -13.492 1.00 97.38 83 ALA A C 1
ATOM 620 O O . ALA A 1 83 ? 7.498 -10.000 -13.922 1.00 97.38 83 ALA A O 1
ATOM 621 N N . ARG A 1 84 ? 5.935 -11.332 -13.025 1.00 97.06 84 ARG A N 1
ATOM 622 C CA . ARG A 1 84 ? 6.818 -12.510 -12.927 1.00 97.06 84 ARG A CA 1
ATOM 623 C C . ARG A 1 84 ? 7.408 -12.925 -14.270 1.00 97.06 84 ARG A C 1
ATOM 625 O O . ARG A 1 84 ? 8.585 -13.258 -14.335 1.00 97.06 84 ARG A O 1
ATOM 632 N N . ASN A 1 85 ? 6.609 -12.896 -15.335 1.00 97.62 85 ASN A N 1
ATOM 633 C CA . ASN A 1 85 ? 7.070 -13.262 -16.676 1.00 97.62 85 ASN A CA 1
ATOM 634 C C . ASN A 1 85 ? 7.999 -12.209 -17.302 1.00 97.62 85 ASN A C 1
ATOM 636 O O . ASN A 1 85 ? 8.783 -12.541 -18.191 1.00 97.62 85 ASN A O 1
ATOM 640 N N . SER A 1 86 ? 7.906 -10.955 -16.857 1.00 96.81 86 SER A N 1
ATOM 641 C CA . SER A 1 86 ? 8.718 -9.833 -17.349 1.00 96.81 86 SER A CA 1
ATOM 642 C C . SER A 1 86 ? 10.013 -9.636 -16.554 1.00 96.81 86 SER A C 1
ATOM 644 O O . SER A 1 86 ? 10.930 -8.956 -17.016 1.00 96.81 86 SER A O 1
ATOM 646 N N . LEU A 1 87 ? 10.100 -10.224 -15.359 1.00 96.62 87 LEU A N 1
ATOM 647 C CA . LEU A 1 87 ? 11.240 -10.103 -14.462 1.00 96.62 87 LEU A CA 1
ATOM 648 C C . LEU A 1 87 ? 12.463 -10.851 -15.006 1.00 96.62 87 LEU A C 1
ATOM 650 O O . LEU A 1 87 ? 12.427 -12.063 -15.213 1.00 96.62 87 LEU A O 1
ATOM 654 N N . ASN A 1 88 ? 13.579 -10.139 -15.163 1.00 95.31 88 ASN A N 1
ATOM 655 C CA . ASN A 1 88 ? 14.882 -10.768 -15.350 1.00 95.31 88 ASN A CA 1
ATOM 656 C C . ASN A 1 88 ? 15.581 -10.927 -13.985 1.00 95.31 88 ASN A C 1
ATOM 658 O O . ASN A 1 88 ? 16.059 -9.925 -13.446 1.00 95.31 88 ASN A O 1
ATOM 662 N N . PRO A 1 89 ? 15.683 -12.150 -13.431 1.00 92.75 89 PRO A N 1
ATOM 663 C CA . PRO A 1 89 ? 16.266 -12.368 -12.109 1.00 92.75 89 PRO A CA 1
ATOM 664 C C . PRO A 1 89 ? 17.767 -12.059 -12.054 1.00 92.75 89 PRO A C 1
ATOM 666 O O . PRO A 1 89 ? 18.275 -11.758 -10.983 1.00 92.75 89 PRO A O 1
ATOM 669 N N . GLU A 1 90 ? 18.479 -12.071 -13.187 1.00 95.19 90 GLU A N 1
ATOM 670 C CA . GLU A 1 90 ? 19.913 -11.736 -13.237 1.00 95.19 90 GLU A CA 1
ATOM 671 C C . GLU A 1 90 ? 20.198 -10.257 -12.929 1.00 95.19 90 GLU A C 1
ATOM 673 O O . GLU A 1 90 ? 21.343 -9.884 -12.691 1.00 95.19 90 GLU A O 1
ATOM 678 N N . LEU A 1 91 ? 19.168 -9.405 -12.969 1.00 94.06 91 LEU A N 1
ATOM 679 C CA . LEU A 1 91 ? 19.272 -7.978 -12.664 1.00 94.06 91 LEU A CA 1
ATOM 680 C C . LEU A 1 91 ? 18.899 -7.650 -11.212 1.00 94.06 91 LEU A C 1
ATOM 682 O O . LEU A 1 91 ? 19.023 -6.490 -10.819 1.00 94.06 91 LEU A O 1
ATOM 686 N N . LEU A 1 92 ? 18.417 -8.625 -10.434 1.00 91.50 92 LEU A N 1
ATOM 687 C CA . LEU A 1 92 ? 18.039 -8.389 -9.047 1.00 91.50 92 LEU A CA 1
ATOM 688 C C . LEU A 1 92 ? 19.280 -8.299 -8.150 1.00 91.50 92 LEU A C 1
ATOM 690 O O . LEU A 1 92 ? 20.143 -9.174 -8.226 1.00 91.50 92 LEU A O 1
ATOM 694 N N . PRO A 1 93 ? 19.372 -7.276 -7.286 1.00 88.31 93 PRO A N 1
ATOM 695 C CA . PRO A 1 93 ? 20.363 -7.264 -6.221 1.00 88.31 93 PRO A CA 1
ATOM 696 C C . PRO A 1 93 ? 20.012 -8.310 -5.151 1.00 88.31 93 PRO A C 1
ATOM 698 O O . PRO A 1 93 ? 18.840 -8.623 -4.950 1.00 88.31 93 PRO A O 1
ATOM 701 N N . ASP A 1 94 ? 21.014 -8.808 -4.422 1.00 86.81 94 ASP A N 1
ATOM 702 C CA . ASP A 1 94 ? 20.830 -9.874 -3.421 1.00 86.81 94 ASP A CA 1
ATOM 703 C C . ASP A 1 94 ? 19.814 -9.504 -2.326 1.00 86.81 94 ASP A C 1
ATOM 705 O O . ASP A 1 94 ? 19.021 -10.343 -1.893 1.00 86.81 94 ASP A O 1
ATOM 709 N N . TRP A 1 95 ? 19.776 -8.230 -1.917 1.00 83.88 95 TRP A N 1
ATOM 710 C CA . TRP A 1 95 ? 18.835 -7.744 -0.905 1.00 83.88 95 TRP A CA 1
ATOM 711 C C . TRP A 1 95 ? 17.368 -7.841 -1.350 1.00 83.88 95 TRP A C 1
ATOM 713 O O . TRP A 1 95 ? 16.476 -7.908 -0.505 1.00 83.88 95 TRP A O 1
ATOM 723 N N . ALA A 1 96 ? 17.088 -7.912 -2.660 1.00 87.31 96 ALA A N 1
ATOM 724 C CA . ALA A 1 96 ? 15.722 -8.026 -3.176 1.00 87.31 96 ALA A CA 1
ATOM 725 C C . ALA A 1 96 ? 15.032 -9.332 -2.737 1.00 87.31 96 ALA A C 1
ATOM 727 O O . ALA A 1 96 ? 13.813 -9.446 -2.839 1.00 87.31 96 ALA A O 1
ATOM 728 N N . ALA A 1 97 ? 15.780 -10.297 -2.190 1.00 85.06 97 ALA A N 1
ATOM 729 C CA . ALA A 1 97 ? 15.227 -11.477 -1.535 1.00 85.06 97 ALA A CA 1
ATOM 730 C C . ALA A 1 97 ? 14.346 -11.160 -0.305 1.00 85.06 97 ALA A C 1
ATOM 732 O O . ALA A 1 97 ? 13.594 -12.033 0.117 1.00 85.06 97 ALA A O 1
ATOM 733 N N . ALA A 1 98 ? 14.407 -9.947 0.266 1.00 84.88 98 ALA A N 1
ATOM 734 C CA . ALA A 1 98 ? 13.540 -9.517 1.376 1.00 84.88 98 ALA A CA 1
ATOM 735 C C . ALA A 1 98 ? 12.150 -9.072 0.920 1.00 84.88 98 ALA A C 1
ATOM 737 O O . ALA A 1 98 ? 11.264 -8.885 1.752 1.00 84.88 98 ALA A O 1
ATOM 738 N N . ILE A 1 99 ? 11.939 -8.887 -0.382 1.00 90.19 99 ILE A N 1
ATOM 739 C CA . ILE A 1 99 ? 10.614 -8.566 -0.904 1.00 90.19 99 ILE A CA 1
ATOM 740 C C . ILE A 1 99 ? 9.688 -9.745 -0.595 1.00 90.19 99 ILE A C 1
ATOM 742 O O . ILE A 1 99 ? 9.976 -10.893 -0.926 1.00 90.19 99 ILE A O 1
ATOM 746 N N . GLY A 1 100 ? 8.571 -9.462 0.060 1.00 89.69 100 GLY A N 1
ATOM 747 C CA . GLY A 1 100 ? 7.567 -10.440 0.443 1.00 89.69 100 GLY A CA 1
ATOM 748 C C . GLY A 1 100 ? 7.806 -11.110 1.790 1.00 89.69 100 GLY A C 1
ATOM 749 O O . GLY A 1 100 ? 6.888 -11.761 2.284 1.00 89.69 100 GLY A O 1
ATOM 750 N N . THR A 1 101 ? 8.969 -10.933 2.428 1.00 88.44 101 THR A N 1
ATOM 751 C CA . THR A 1 101 ? 9.354 -11.708 3.628 1.00 88.44 101 THR A CA 1
ATOM 752 C C . THR A 1 101 ? 8.829 -11.139 4.945 1.00 88.44 101 THR A C 1
ATOM 754 O O . THR A 1 101 ? 9.162 -11.641 6.016 1.00 88.44 101 THR A O 1
ATOM 757 N N . SER A 1 102 ? 8.022 -10.081 4.876 1.00 86.94 102 SER A N 1
ATOM 758 C CA . SER A 1 102 ? 7.416 -9.437 6.039 1.00 86.94 102 SER A CA 1
ATOM 759 C C . SER A 1 102 ? 6.307 -10.299 6.635 1.00 86.94 102 SER A C 1
ATOM 761 O O . SER A 1 102 ? 5.245 -10.455 6.022 1.00 86.94 102 SER A O 1
ATOM 763 N N . GLU A 1 103 ? 6.535 -10.802 7.847 1.00 88.50 103 GLU A N 1
ATOM 764 C CA . GLU A 1 103 ? 5.612 -11.648 8.605 1.00 88.50 103 GLU A CA 1
ATOM 765 C C . GLU A 1 103 ? 5.009 -10.889 9.792 1.00 88.50 103 GLU A C 1
ATOM 767 O O . GLU A 1 103 ? 5.702 -10.136 10.482 1.00 88.50 103 GLU A O 1
ATOM 772 N N . LEU A 1 104 ? 3.710 -11.087 10.042 1.00 90.81 104 LEU A N 1
ATOM 773 C CA . LEU A 1 104 ? 3.019 -10.510 11.196 1.00 90.81 104 LEU A CA 1
ATOM 774 C C . LEU A 1 104 ? 3.512 -11.190 12.478 1.00 90.81 104 LEU A C 1
ATOM 776 O O . LEU A 1 104 ? 3.396 -12.403 12.624 1.00 90.81 104 LEU A O 1
ATOM 780 N N . THR A 1 105 ? 4.030 -10.406 13.422 1.00 90.75 105 THR A N 1
ATOM 781 C CA . THR A 1 105 ? 4.636 -10.928 14.661 1.00 90.75 105 THR A CA 1
ATOM 782 C C . THR A 1 105 ? 3.994 -10.409 15.941 1.00 90.75 105 THR A C 1
ATOM 784 O O . THR A 1 105 ? 4.218 -10.982 17.006 1.00 90.75 105 THR A O 1
ATOM 787 N N . GLY A 1 106 ? 3.178 -9.357 15.866 1.00 90.19 106 GLY A N 1
ATOM 788 C CA . GLY A 1 106 ? 2.463 -8.840 17.027 1.00 90.19 106 GLY A CA 1
ATOM 789 C C . GLY A 1 106 ? 1.361 -7.861 16.658 1.00 90.19 106 GLY A C 1
ATOM 790 O O . GLY A 1 106 ? 1.321 -7.337 15.542 1.00 90.19 106 GLY A O 1
ATOM 791 N N . ALA A 1 107 ? 0.460 -7.615 17.605 1.00 93.00 107 ALA A N 1
ATOM 792 C CA . ALA A 1 107 ? -0.616 -6.655 17.436 1.00 93.00 107 ALA A CA 1
ATOM 793 C C . ALA A 1 107 ? -0.945 -5.912 18.734 1.00 93.00 107 ALA A C 1
ATOM 795 O O . ALA A 1 107 ? -0.856 -6.446 19.842 1.00 93.00 107 ALA A O 1
ATOM 796 N N . TRP A 1 108 ? -1.368 -4.658 18.589 1.00 90.94 108 TRP A N 1
ATOM 797 C CA . TRP A 1 108 ? -1.748 -3.801 19.706 1.00 90.94 108 TRP A CA 1
ATOM 798 C C . TRP A 1 108 ? -2.960 -2.954 19.345 1.00 90.94 108 TRP A C 1
ATOM 800 O O . TRP A 1 108 ? -3.119 -2.499 18.218 1.00 90.94 108 TRP A O 1
ATOM 810 N N . THR A 1 109 ? -3.804 -2.680 20.331 1.00 90.38 109 THR A N 1
ATOM 811 C CA . THR A 1 109 ? -4.736 -1.557 20.272 1.00 90.38 109 THR A CA 1
ATOM 812 C C . THR A 1 109 ? -4.075 -0.343 20.907 1.00 90.38 109 THR A C 1
ATOM 814 O O . THR A 1 109 ? -3.644 -0.396 22.063 1.00 90.38 109 THR A O 1
ATOM 817 N N . VAL A 1 110 ? -4.052 0.766 20.176 1.00 85.88 110 VAL A N 1
ATOM 818 C CA . VAL A 1 110 ? -3.637 2.074 20.681 1.00 85.88 110 VAL A CA 1
ATOM 819 C C . VAL A 1 110 ? -4.869 2.964 20.765 1.00 85.88 110 VAL A C 1
ATOM 821 O O . VAL A 1 110 ? -5.635 3.086 19.816 1.00 85.88 110 VAL A O 1
ATOM 824 N N . THR A 1 111 ? -5.110 3.554 21.930 1.00 85.44 111 THR A N 1
ATOM 825 C CA . THR A 1 111 ? -6.196 4.516 22.148 1.00 85.44 111 THR A CA 1
ATOM 826 C C . THR A 1 111 ? -5.596 5.830 22.606 1.00 85.44 111 THR A C 1
ATOM 828 O O . THR A 1 111 ? -4.996 5.893 23.679 1.00 85.44 111 THR A O 1
ATOM 831 N N . ALA A 1 112 ? -5.765 6.869 21.798 1.00 80.56 112 ALA A N 1
ATOM 832 C CA . ALA A 1 112 ? -5.319 8.226 22.066 1.00 80.56 112 ALA A CA 1
ATOM 833 C C . ALA A 1 112 ? -6.534 9.170 22.170 1.00 80.56 112 ALA A C 1
ATOM 835 O O . ALA A 1 112 ? -7.645 8.797 21.797 1.00 80.56 112 ALA A O 1
ATOM 836 N N . PRO A 1 113 ? -6.375 10.418 22.651 1.00 72.31 113 PRO A N 1
ATOM 837 C CA . PRO A 1 113 ? -7.501 11.346 22.795 1.00 72.31 113 PRO A CA 1
ATOM 838 C C . PRO A 1 113 ? -8.149 11.758 21.466 1.00 72.31 113 PRO A C 1
ATOM 840 O O . PRO A 1 113 ? -9.218 12.355 21.479 1.00 72.31 113 PRO A O 1
ATOM 843 N N . PHE A 1 114 ? -7.463 11.506 20.353 1.00 73.31 114 PHE A N 1
ATOM 844 C CA . PHE A 1 114 ? -7.873 11.872 19.002 1.00 73.31 114 PHE A CA 1
ATOM 845 C C . PHE A 1 114 ? -8.289 10.665 18.151 1.00 73.31 114 PHE A C 1
ATOM 847 O O . PHE A 1 114 ? -8.639 10.870 16.999 1.00 73.31 114 PHE A O 1
ATOM 854 N N . GLY A 1 115 ? -8.259 9.439 18.687 1.00 81.75 115 GLY A N 1
ATOM 855 C CA . GLY A 1 115 ? -8.682 8.267 17.924 1.00 81.75 115 GLY A CA 1
ATOM 856 C C . GLY A 1 115 ? -8.204 6.936 18.490 1.00 81.75 115 GLY A C 1
ATOM 857 O O . GLY A 1 115 ? -7.520 6.859 19.521 1.00 81.75 115 GLY A O 1
ATOM 858 N N . ARG A 1 116 ? -8.578 5.867 17.791 1.00 88.50 116 ARG A N 1
ATOM 859 C CA . ARG A 1 116 ? -8.176 4.497 18.093 1.00 88.50 116 ARG A CA 1
ATOM 860 C C . ARG A 1 116 ? -7.532 3.879 16.860 1.00 88.50 116 ARG A C 1
ATOM 862 O O . ARG A 1 116 ? -8.063 3.998 15.767 1.00 88.50 116 ARG A O 1
ATOM 869 N N . SER A 1 117 ? -6.455 3.134 17.069 1.00 90.25 117 SER A N 1
ATOM 870 C CA . SER A 1 117 ? -5.785 2.403 15.997 1.00 90.25 117 SER A CA 1
ATOM 871 C C . SER A 1 117 ? -5.536 0.956 16.397 1.00 90.25 117 SER A C 1
ATOM 873 O O . SER A 1 117 ? -5.276 0.650 17.568 1.00 90.25 117 SER A O 1
ATOM 875 N N . ILE A 1 118 ? -5.593 0.064 15.414 1.00 92.69 118 ILE A N 1
ATOM 876 C CA . ILE A 1 118 ? -4.995 -1.266 15.508 1.00 92.69 118 ILE A CA 1
ATOM 877 C C . ILE A 1 118 ? -3.610 -1.170 14.880 1.00 92.69 118 ILE A C 1
ATOM 879 O O . ILE A 1 118 ? -3.475 -0.764 13.731 1.00 92.69 118 ILE A O 1
ATOM 883 N N . VAL A 1 119 ? -2.585 -1.525 15.645 1.00 90.56 119 VAL A N 1
ATOM 884 C CA . VAL A 1 119 ? -1.196 -1.567 15.190 1.00 90.56 119 VAL A CA 1
ATOM 885 C C . VAL A 1 119 ? -0.835 -3.020 14.939 1.00 90.56 119 VAL A C 1
ATOM 887 O O . VAL A 1 119 ? -0.876 -3.826 15.866 1.00 90.56 119 VAL A O 1
ATOM 890 N N . LEU A 1 120 ? -0.484 -3.346 13.702 1.00 90.81 120 LEU A N 1
ATOM 891 C CA . LEU A 1 120 ? 0.012 -4.656 13.291 1.00 90.81 120 LEU A CA 1
ATOM 892 C C . LEU A 1 120 ? 1.525 -4.551 13.084 1.00 90.81 120 LEU A C 1
ATOM 894 O O . LEU A 1 120 ? 1.970 -3.760 12.258 1.00 90.81 120 LEU A O 1
ATOM 898 N N . GLY A 1 121 ? 2.312 -5.301 13.853 1.00 88.94 121 GLY A N 1
ATOM 899 C CA . GLY A 1 121 ? 3.773 -5.283 13.801 1.00 88.94 121 GLY A CA 1
ATOM 900 C C . GLY A 1 121 ? 4.332 -6.412 12.950 1.00 88.94 121 GLY A C 1
ATOM 901 O O . GLY A 1 121 ? 3.990 -7.576 13.158 1.00 88.94 121 GLY A O 1
ATOM 902 N N . PHE A 1 122 ? 5.232 -6.072 12.037 1.00 87.38 122 PHE A N 1
ATOM 903 C CA . PHE A 1 122 ? 5.836 -7.002 11.095 1.00 87.38 122 PHE A CA 1
ATOM 904 C C . PHE A 1 122 ? 7.349 -7.042 11.252 1.00 87.38 122 PHE A C 1
ATOM 906 O O . PHE A 1 122 ? 7.987 -6.008 11.454 1.00 87.38 122 PHE A O 1
ATOM 913 N N . ASN A 1 123 ? 7.912 -8.236 11.088 1.00 84.88 123 ASN A N 1
ATOM 914 C CA . ASN A 1 123 ? 9.349 -8.445 10.973 1.00 84.88 123 ASN A CA 1
ATOM 915 C C . ASN A 1 123 ? 9.635 -9.044 9.595 1.00 84.88 123 ASN A C 1
ATOM 917 O O . ASN A 1 123 ? 8.954 -9.982 9.185 1.00 84.88 123 ASN A O 1
ATOM 921 N N . ALA A 1 124 ? 10.643 -8.535 8.892 1.00 70.88 124 ALA A N 1
ATOM 922 C CA . ALA A 1 124 ? 11.167 -9.221 7.717 1.00 70.88 124 ALA A CA 1
ATOM 923 C C . ALA A 1 124 ? 12.139 -10.326 8.150 1.00 70.88 124 ALA A C 1
ATOM 925 O O . ALA A 1 124 ? 12.875 -10.164 9.131 1.00 70.88 124 ALA A O 1
ATOM 926 N N . ALA A 1 125 ? 12.170 -11.441 7.419 1.00 64.50 125 ALA A N 1
ATOM 927 C CA . ALA A 1 125 ? 13.222 -12.435 7.601 1.00 64.50 125 ALA A CA 1
ATOM 928 C C . ALA A 1 125 ? 14.592 -11.775 7.347 1.00 64.50 125 ALA A C 1
ATOM 930 O O . ALA A 1 125 ? 14.803 -11.183 6.287 1.00 64.50 125 ALA A O 1
ATOM 931 N N . SER A 1 126 ? 15.512 -11.857 8.317 1.00 55.78 126 SER A N 1
ATOM 932 C CA . SER A 1 126 ? 16.871 -11.327 8.149 1.00 55.78 126 SER A CA 1
ATOM 933 C C . SER A 1 126 ? 17.551 -12.033 6.976 1.00 55.78 126 SER A C 1
ATOM 935 O O . SER A 1 126 ? 17.664 -13.260 6.976 1.00 55.78 126 SER A O 1
ATOM 937 N N . ILE A 1 127 ? 18.001 -11.274 5.974 1.00 51.94 127 ILE A N 1
ATOM 938 C CA . ILE A 1 127 ? 18.755 -11.830 4.839 1.00 51.94 127 ILE A CA 1
ATOM 939 C C . ILE A 1 127 ? 20.222 -12.068 5.227 1.00 51.94 127 ILE A C 1
ATOM 941 O O . ILE A 1 127 ? 20.917 -12.846 4.577 1.00 51.94 127 ILE A O 1
ATOM 945 N N . ILE A 1 128 ? 20.705 -11.440 6.304 1.00 43.94 128 ILE A N 1
ATOM 946 C CA . ILE A 1 128 ? 22.099 -11.532 6.733 1.00 43.94 128 ILE A CA 1
ATOM 947 C C . ILE A 1 128 ? 22.135 -11.671 8.259 1.00 43.94 128 ILE A C 1
ATOM 949 O O . ILE A 1 128 ? 22.157 -10.692 8.998 1.00 43.94 128 ILE A O 1
ATOM 953 N N . GLU A 1 129 ? 22.174 -12.907 8.760 1.00 35.72 129 GLU A N 1
ATOM 954 C CA . GLU A 1 129 ? 22.946 -13.131 9.982 1.00 35.72 129 GLU A CA 1
ATOM 955 C C . GLU A 1 129 ? 24.418 -13.001 9.574 1.00 35.72 129 GLU A C 1
ATOM 957 O O . GLU A 1 129 ? 24.859 -13.772 8.708 1.00 35.72 129 GLU A O 1
ATOM 962 N N . PRO A 1 130 ? 25.210 -12.069 10.143 1.00 34.41 130 PRO A N 1
ATOM 963 C CA . PRO A 1 130 ? 26.645 -12.149 9.969 1.00 34.41 130 PRO A CA 1
ATOM 964 C C . PRO A 1 130 ? 27.020 -13.514 10.522 1.00 34.41 130 PRO A C 1
ATOM 966 O O . PRO A 1 130 ? 26.776 -13.825 11.692 1.00 34.41 130 PRO A O 1
ATOM 969 N N . THR A 1 131 ? 27.553 -14.371 9.654 1.00 35.12 131 THR A N 1
ATOM 970 C CA . THR A 1 131 ? 28.196 -15.592 10.109 1.00 35.12 131 THR A CA 1
ATOM 971 C C . THR A 1 131 ? 29.309 -15.094 11.006 1.00 35.12 131 THR A C 1
ATOM 973 O O . THR A 1 131 ? 30.329 -14.631 10.504 1.00 35.12 131 THR A O 1
ATOM 976 N N . MET A 1 132 ? 29.075 -15.086 12.322 1.00 35.12 132 MET A N 1
ATOM 977 C CA . MET A 1 132 ? 30.099 -14.817 13.314 1.00 35.12 132 MET A CA 1
ATOM 978 C C . MET A 1 132 ? 31.202 -15.785 12.948 1.00 35.12 132 MET A C 1
ATOM 980 O O . MET A 1 132 ? 31.048 -16.993 13.147 1.00 35.12 132 MET A O 1
ATOM 984 N N . ALA A 1 133 ? 32.249 -15.271 12.304 1.00 34.50 133 ALA A N 1
ATOM 985 C CA . ALA A 1 133 ? 33.416 -16.048 11.987 1.00 34.50 133 ALA A CA 1
ATOM 986 C C . ALA A 1 133 ? 33.853 -16.590 13.338 1.00 34.50 133 ALA A C 1
ATOM 988 O O . ALA A 1 133 ? 34.305 -15.842 14.205 1.00 34.50 133 ALA A O 1
ATOM 989 N N . THR A 1 134 ? 33.593 -17.876 13.572 1.00 35.00 134 THR A N 1
ATOM 990 C CA . THR A 1 134 ? 34.117 -18.579 14.727 1.00 35.00 134 THR A CA 1
ATOM 991 C C . THR A 1 134 ? 35.609 -18.392 14.598 1.00 35.00 134 THR A C 1
ATOM 993 O O . THR A 1 134 ? 36.199 -18.951 13.672 1.00 35.00 134 THR A O 1
ATOM 996 N N . GLY A 1 135 ? 36.165 -17.503 15.423 1.00 34.78 135 GLY A N 1
ATOM 997 C CA . GLY A 1 135 ? 37.552 -17.095 15.332 1.00 34.78 135 GLY A CA 1
ATOM 998 C C . GLY A 1 135 ? 38.403 -18.346 15.277 1.00 34.78 135 GLY A C 1
ATOM 999 O O . GLY A 1 135 ? 38.481 -19.092 16.253 1.00 34.78 135 GLY A O 1
ATOM 1000 N N . SER A 1 136 ? 38.993 -18.611 14.115 1.00 37.03 136 SER A N 1
ATOM 1001 C CA . SER A 1 136 ? 40.094 -19.546 14.046 1.00 37.03 136 SER A CA 1
ATOM 1002 C C . SER A 1 136 ? 41.251 -18.839 14.735 1.00 37.03 136 SER A C 1
ATOM 1004 O O . SER A 1 136 ? 41.878 -17.945 14.164 1.00 37.03 136 SER A O 1
ATOM 1006 N N . GLU A 1 137 ? 41.474 -19.196 15.996 1.00 46.03 137 GLU A N 1
ATOM 1007 C CA . GLU A 1 137 ? 42.768 -19.052 16.646 1.00 46.03 137 GLU A CA 1
ATOM 1008 C C . GLU A 1 137 ? 43.803 -19.710 15.727 1.00 46.03 137 GLU A C 1
ATOM 1010 O O . GLU A 1 137 ? 43.855 -20.931 15.668 1.00 46.03 137 GLU A O 1
ATOM 1015 N N . ASP A 1 138 ? 44.498 -18.917 14.907 1.00 42.81 138 ASP A N 1
ATOM 1016 C CA . ASP A 1 138 ? 45.872 -19.150 14.441 1.00 42.81 138 ASP A CA 1
ATOM 1017 C C . ASP A 1 138 ? 46.214 -18.215 13.269 1.00 42.81 138 ASP A C 1
ATOM 1019 O O . ASP A 1 138 ? 46.131 -18.580 12.098 1.00 42.81 138 ASP A O 1
ATOM 1023 N N . ALA A 1 139 ? 46.666 -17.000 13.587 1.00 35.84 139 ALA A N 1
ATOM 1024 C CA . ALA A 1 139 ? 47.530 -16.225 12.696 1.00 35.84 139 ALA A CA 1
ATOM 1025 C C . ALA A 1 139 ? 48.346 -15.208 13.507 1.00 35.84 139 ALA A C 1
ATOM 1027 O O . ALA A 1 139 ? 47.992 -14.041 13.652 1.00 35.84 139 ALA A O 1
ATOM 1028 N N . THR A 1 140 ? 49.468 -15.659 14.064 1.00 48.25 140 THR A N 1
ATOM 1029 C CA . THR A 1 140 ? 50.553 -14.762 14.472 1.00 48.25 140 THR A CA 1
ATOM 1030 C C . THR A 1 140 ? 51.229 -14.212 13.215 1.00 48.25 140 THR A C 1
ATOM 1032 O O . THR A 1 140 ? 51.935 -14.956 12.533 1.00 48.25 140 THR A O 1
ATOM 1035 N N . GLY A 1 141 ? 51.041 -12.932 12.904 1.00 36.62 141 GLY A N 1
ATOM 1036 C CA . GLY A 1 141 ? 51.747 -12.279 11.803 1.00 36.62 141 GLY A CA 1
ATOM 1037 C C . GLY A 1 141 ? 51.404 -10.799 11.713 1.00 36.62 141 GLY A C 1
ATOM 1038 O O . GLY A 1 141 ? 50.242 -10.440 11.569 1.00 36.62 141 GLY A O 1
ATOM 1039 N N . GLU A 1 142 ? 52.421 -9.953 11.846 1.00 43.97 142 GLU A N 1
ATOM 1040 C CA . GLU A 1 142 ? 52.365 -8.507 11.629 1.00 43.97 142 GLU A CA 1
ATOM 1041 C C . GLU A 1 142 ? 51.984 -8.220 10.170 1.00 43.97 142 GLU A C 1
ATOM 1043 O O . GLU A 1 142 ? 52.854 -8.233 9.314 1.00 43.97 142 GLU A O 1
ATOM 1048 N N . ASP A 1 143 ? 50.690 -8.058 9.897 1.00 39.72 143 ASP A N 1
ATOM 1049 C CA . ASP A 1 143 ? 50.105 -7.298 8.779 1.00 39.72 143 ASP A CA 1
ATOM 1050 C C . ASP A 1 143 ? 48.576 -7.340 8.941 1.00 39.72 143 ASP A C 1
ATOM 1052 O O . ASP A 1 143 ? 47.837 -7.963 8.182 1.00 39.72 143 ASP A O 1
ATOM 1056 N N . ALA A 1 144 ? 48.084 -6.703 10.006 1.00 39.38 144 ALA A N 1
ATOM 1057 C CA . ALA A 1 144 ? 46.669 -6.374 10.116 1.00 39.38 144 ALA A CA 1
ATOM 1058 C C . ALA A 1 144 ? 46.423 -5.115 9.275 1.00 39.38 144 ALA A C 1
ATOM 1060 O O . ALA A 1 144 ? 46.387 -4.000 9.802 1.00 39.38 144 ALA A O 1
ATOM 1061 N N . GLU A 1 145 ? 46.307 -5.283 7.954 1.00 37.97 145 GLU A N 1
ATOM 1062 C CA . GLU A 1 145 ? 45.571 -4.308 7.155 1.00 37.97 145 GLU A CA 1
ATOM 1063 C C . GLU A 1 145 ? 44.208 -4.148 7.825 1.00 37.97 145 GLU A C 1
ATOM 1065 O O . GLU A 1 145 ? 43.483 -5.116 8.058 1.00 37.97 145 GLU A O 1
ATOM 1070 N N . ARG A 1 146 ? 43.933 -2.915 8.243 1.00 36.62 146 ARG A N 1
ATOM 1071 C CA . ARG A 1 146 ? 42.675 -2.489 8.834 1.00 36.62 146 ARG A CA 1
ATOM 1072 C C . ARG A 1 146 ? 41.586 -2.824 7.821 1.00 36.62 146 ARG A C 1
ATOM 1074 O O . ARG A 1 146 ? 41.380 -2.065 6.881 1.00 36.62 146 ARG A O 1
ATOM 1081 N N . VAL A 1 147 ? 40.945 -3.978 7.990 1.00 41.22 147 VAL A N 1
ATOM 1082 C CA . VAL A 1 147 ? 39.626 -4.230 7.424 1.00 41.22 147 VAL A CA 1
ATOM 1083 C C . VAL A 1 147 ? 38.792 -3.091 7.987 1.00 41.22 147 VAL A C 1
ATOM 1085 O O . VAL A 1 147 ? 38.608 -3.009 9.202 1.00 41.22 147 VAL A O 1
ATOM 1088 N N . GLU A 1 148 ? 38.450 -2.119 7.143 1.00 35.75 148 GLU A N 1
ATOM 1089 C CA . GLU A 1 148 ? 37.380 -1.201 7.492 1.00 35.75 148 GLU A CA 1
ATOM 1090 C C . GLU A 1 148 ? 36.184 -2.107 7.752 1.00 35.75 148 GLU A C 1
ATOM 1092 O O . GLU A 1 148 ? 35.746 -2.823 6.851 1.00 35.75 148 GLU A O 1
ATOM 1097 N N . GLU A 1 149 ? 35.782 -2.196 9.021 1.00 34.66 149 GLU A N 1
ATOM 1098 C CA . GLU A 1 149 ? 34.489 -2.748 9.388 1.00 34.66 149 GLU A CA 1
ATOM 1099 C C . GLU A 1 149 ? 33.506 -2.015 8.480 1.00 34.66 149 GLU A C 1
ATOM 1101 O O . GLU A 1 149 ? 33.384 -0.791 8.561 1.00 34.66 149 GLU A O 1
ATOM 1106 N N . ALA A 1 150 ? 32.920 -2.739 7.524 1.00 38.84 150 ALA A N 1
ATOM 1107 C CA . ALA A 1 150 ? 31.729 -2.245 6.873 1.00 38.84 150 ALA A CA 1
ATOM 1108 C C . ALA A 1 150 ? 30.796 -1.867 8.024 1.00 38.84 150 ALA A C 1
ATOM 1110 O O . ALA A 1 150 ? 30.612 -2.673 8.941 1.00 38.84 150 ALA A O 1
ATOM 1111 N N . ASP A 1 151 ? 30.311 -0.626 8.032 1.00 34.81 151 ASP A N 1
ATOM 1112 C CA . ASP A 1 151 ? 29.154 -0.257 8.838 1.00 34.81 151 ASP A CA 1
ATOM 1113 C C . ASP A 1 151 ? 28.016 -1.160 8.340 1.00 34.81 151 ASP A C 1
ATOM 1115 O O . ASP A 1 151 ? 27.251 -0.797 7.450 1.00 34.81 151 ASP A O 1
ATOM 1119 N N . ASP A 1 152 ? 27.950 -2.383 8.867 1.00 40.12 152 ASP A N 1
ATOM 1120 C CA . ASP A 1 152 ? 26.785 -3.247 8.812 1.00 40.12 152 ASP A CA 1
ATOM 1121 C C . ASP A 1 152 ? 25.768 -2.592 9.753 1.00 40.12 152 ASP A C 1
ATOM 1123 O O . ASP A 1 152 ? 25.491 -3.065 10.859 1.00 40.12 152 ASP A O 1
ATOM 1127 N N . GLU A 1 153 ? 25.265 -1.424 9.349 1.00 40.91 153 GLU A N 1
ATOM 1128 C CA . GLU A 1 153 ? 24.055 -0.855 9.903 1.00 40.91 153 GLU A CA 1
ATOM 1129 C C . GLU A 1 153 ? 22.972 -1.873 9.551 1.00 40.91 153 GLU A C 1
ATOM 1131 O O . GLU A 1 153 ? 22.484 -1.924 8.426 1.00 40.91 153 GLU A O 1
ATOM 1136 N N . ILE A 1 154 ? 22.698 -2.792 10.483 1.00 46.94 154 ILE A N 1
ATOM 1137 C CA . ILE A 1 154 ? 21.588 -3.733 10.376 1.00 46.94 154 ILE A CA 1
ATOM 1138 C C . ILE A 1 154 ? 20.351 -2.856 10.210 1.00 46.94 154 ILE A C 1
ATOM 1140 O O . ILE A 1 154 ? 19.865 -2.286 11.190 1.00 46.94 154 ILE A O 1
ATOM 1144 N N . THR A 1 155 ? 19.882 -2.701 8.973 1.00 53.84 155 THR A N 1
ATOM 1145 C CA . THR A 1 155 ? 18.674 -1.946 8.690 1.00 53.84 155 THR A CA 1
ATOM 1146 C C . THR A 1 155 ? 17.542 -2.643 9.420 1.00 53.84 155 THR A C 1
ATOM 1148 O O . THR A 1 155 ? 17.279 -3.833 9.235 1.00 53.84 155 THR A O 1
ATOM 1151 N N . ASP A 1 156 ? 16.916 -1.926 10.348 1.00 64.44 156 ASP A N 1
ATOM 1152 C CA . ASP A 1 156 ? 15.785 -2.455 11.086 1.00 64.44 156 ASP A CA 1
ATOM 1153 C C . ASP A 1 156 ? 14.596 -2.592 10.128 1.00 64.44 156 ASP A C 1
ATOM 1155 O O . ASP A 1 156 ? 13.867 -1.640 9.863 1.00 64.44 156 ASP A O 1
ATOM 1159 N N . LEU A 1 157 ? 14.416 -3.796 9.584 1.00 63.44 157 LEU A N 1
ATOM 1160 C CA . LEU A 1 157 ? 13.352 -4.113 8.627 1.00 63.44 157 LEU A CA 1
ATOM 1161 C C . LEU A 1 157 ? 11.972 -4.261 9.286 1.00 63.44 157 LEU A C 1
ATOM 1163 O O . LEU A 1 157 ? 10.984 -4.606 8.625 1.00 63.44 157 LEU A O 1
ATOM 1167 N N . ARG A 1 158 ? 11.888 -4.051 10.603 1.00 78.25 158 ARG A N 1
ATOM 1168 C CA . ARG A 1 158 ? 10.623 -4.094 11.326 1.00 78.25 158 ARG A CA 1
ATOM 1169 C C . ARG A 1 158 ? 9.813 -2.853 10.996 1.00 78.25 158 ARG A C 1
ATOM 1171 O O . ARG A 1 158 ? 10.302 -1.728 11.028 1.00 78.25 158 ARG A O 1
ATOM 1178 N N . HIS A 1 159 ? 8.537 -3.057 10.729 1.00 82.12 159 HIS A N 1
ATOM 1179 C CA . HIS A 1 159 ? 7.608 -1.977 10.424 1.00 82.12 159 HIS A CA 1
ATOM 1180 C C . HIS A 1 159 ? 6.248 -2.293 11.022 1.00 82.12 159 HIS A C 1
ATOM 1182 O O . HIS A 1 159 ? 5.994 -3.391 11.528 1.00 82.12 159 HIS A O 1
ATOM 1188 N N . SER A 1 160 ? 5.362 -1.312 10.989 1.00 84.44 160 SER A N 1
ATOM 1189 C CA . SER A 1 160 ? 4.006 -1.484 11.470 1.00 84.44 160 SER A CA 1
ATOM 1190 C C . SER A 1 160 ? 2.985 -0.857 10.541 1.00 84.44 160 SER A C 1
ATOM 1192 O O . SER A 1 160 ? 3.237 0.154 9.885 1.00 84.44 160 SER A O 1
ATOM 1194 N N . ILE A 1 161 ? 1.819 -1.492 10.492 1.00 89.38 161 ILE A N 1
ATOM 1195 C CA . ILE A 1 161 ? 0.624 -0.959 9.851 1.00 89.38 161 ILE A CA 1
ATOM 1196 C C . ILE A 1 161 ? -0.261 -0.412 10.964 1.00 89.38 161 ILE A C 1
ATOM 1198 O O . ILE A 1 161 ? -0.663 -1.154 11.862 1.00 89.38 161 ILE A O 1
ATOM 1202 N N . LEU A 1 162 ? -0.570 0.874 10.895 1.00 89.75 162 LEU A N 1
ATOM 1203 C CA . LEU A 1 162 ? -1.546 1.529 11.748 1.00 89.75 162 LEU A CA 1
ATOM 1204 C C . LEU A 1 162 ? -2.856 1.605 10.970 1.00 89.75 162 LEU A C 1
ATOM 1206 O O . LEU A 1 162 ? -2.955 2.293 9.957 1.00 89.75 162 LEU A O 1
ATOM 1210 N N . VAL A 1 163 ? -3.852 0.876 11.456 1.00 92.69 163 VAL A N 1
ATOM 1211 C CA . VAL A 1 163 ? -5.223 0.907 10.952 1.00 92.69 163 VAL A CA 1
ATOM 1212 C C . VAL A 1 163 ? -6.017 1.833 11.861 1.00 92.69 163 VAL A C 1
ATOM 1214 O O . VAL A 1 163 ? -6.343 1.453 12.990 1.00 92.69 163 VAL A O 1
ATOM 1217 N N . GLU A 1 164 ? -6.270 3.058 11.408 1.00 91.44 164 GLU A N 1
ATOM 1218 C CA . GLU A 1 164 ? -7.035 4.052 12.161 1.00 91.44 164 GLU A CA 1
ATOM 1219 C C . GLU A 1 164 ? -8.531 3.770 12.036 1.00 91.44 164 GLU A C 1
ATOM 1221 O O . GLU A 1 164 ? -9.048 3.512 10.947 1.00 91.44 164 GLU A O 1
ATOM 1226 N N . LEU A 1 165 ? -9.214 3.783 13.178 1.00 92.06 165 LEU A N 1
ATOM 1227 C CA . LEU A 1 165 ? -10.629 3.476 13.294 1.00 92.06 165 LEU A CA 1
ATOM 1228 C C . LEU A 1 165 ? -11.384 4.694 13.811 1.00 92.06 165 LEU A C 1
ATOM 1230 O O . LEU A 1 165 ? -11.009 5.267 14.840 1.00 92.06 165 LEU A O 1
ATOM 1234 N N . GLY A 1 166 ? -12.498 4.992 13.152 1.00 88.00 166 GLY A N 1
ATOM 1235 C CA . GLY A 1 166 ? -13.446 5.998 13.599 1.00 88.00 166 GLY A CA 1
ATOM 1236 C C . GLY A 1 166 ? -14.258 5.555 14.810 1.00 88.00 166 GLY A C 1
ATOM 1237 O O . GLY A 1 166 ? -14.216 4.402 15.256 1.00 88.00 166 GLY A O 1
ATOM 1238 N N . ASP A 1 167 ? -15.051 6.486 15.339 1.00 86.31 167 ASP A N 1
ATOM 1239 C CA . ASP A 1 167 ? -15.926 6.249 16.497 1.00 86.31 167 ASP A CA 1
ATOM 1240 C C . ASP A 1 167 ? -16.983 5.155 16.240 1.00 86.31 167 ASP A C 1
ATOM 1242 O O . ASP A 1 167 ? -17.469 4.515 17.177 1.00 86.31 167 ASP A O 1
ATOM 1246 N N . ASP A 1 168 ? -17.346 4.929 14.976 1.00 87.56 168 ASP A N 1
ATOM 1247 C CA . ASP A 1 168 ? -18.255 3.870 14.526 1.00 87.56 168 ASP A CA 1
ATOM 1248 C C . ASP A 1 168 ? -17.554 2.517 14.292 1.00 87.56 168 ASP A C 1
ATOM 1250 O O . ASP A 1 168 ? -18.223 1.511 14.043 1.00 87.56 168 ASP A O 1
ATOM 1254 N N . GLY A 1 169 ? -16.227 2.472 14.442 1.00 88.19 169 GLY A N 1
ATOM 1255 C CA . GLY A 1 169 ? -15.394 1.297 14.206 1.00 88.19 169 GLY A CA 1
ATOM 1256 C C . GLY A 1 169 ? -15.069 1.045 12.734 1.00 88.19 169 GLY A C 1
ATOM 1257 O O . GLY A 1 169 ? -14.497 -0.002 12.431 1.00 88.19 169 GLY A O 1
ATOM 1258 N N . CYS A 1 170 ? -15.423 1.962 11.830 1.00 91.44 170 CYS A N 1
ATOM 1259 C CA . CYS A 1 170 ? -15.045 1.886 10.426 1.00 91.44 170 CYS A CA 1
ATOM 1260 C C . CYS A 1 170 ? -13.608 2.371 10.207 1.00 91.44 170 CYS A C 1
ATOM 1262 O O . CYS A 1 170 ? -13.068 3.150 10.992 1.00 91.44 170 CYS A O 1
ATOM 1264 N N . LEU A 1 171 ? -12.993 1.895 9.124 1.00 93.38 171 LEU A N 1
ATOM 1265 C CA . LEU A 1 171 ? -11.683 2.361 8.680 1.00 93.38 171 LEU A CA 1
ATOM 1266 C C . LEU A 1 171 ? -11.713 3.863 8.350 1.00 93.38 171 LEU A C 1
ATOM 1268 O O . LEU A 1 171 ? -12.513 4.286 7.516 1.00 93.38 171 LEU A O 1
ATOM 1272 N N . GLU A 1 172 ? -10.803 4.630 8.950 1.00 91.12 172 GLU A N 1
ATOM 1273 C CA . GLU A 1 172 ? -10.585 6.048 8.638 1.00 91.12 172 GLU A CA 1
ATOM 1274 C C . GLU A 1 172 ? -9.302 6.269 7.834 1.00 91.12 172 GLU A C 1
ATOM 1276 O O . GLU A 1 172 ? -9.343 6.958 6.816 1.00 91.12 172 GLU A O 1
ATOM 1281 N N . ASP A 1 173 ? -8.175 5.681 8.246 1.00 90.12 173 ASP A N 1
ATOM 1282 C CA . ASP A 1 173 ? -6.894 5.823 7.547 1.00 90.12 173 ASP A CA 1
ATOM 1283 C C . ASP A 1 173 ? -5.989 4.588 7.685 1.00 90.12 173 ASP A C 1
ATOM 1285 O O . ASP A 1 173 ? -6.167 3.746 8.571 1.00 90.12 173 ASP A O 1
ATOM 1289 N N . LEU A 1 174 ? -4.988 4.495 6.805 1.00 90.50 174 LEU A N 1
ATOM 1290 C CA . LEU A 1 174 ? -3.928 3.491 6.846 1.00 90.50 174 LEU A CA 1
ATOM 1291 C C . LEU A 1 174 ? -2.567 4.167 6.822 1.00 90.50 174 LEU A C 1
ATOM 1293 O O . LEU A 1 174 ? -2.201 4.794 5.829 1.00 90.50 174 LEU A O 1
ATOM 1297 N N . GLN A 1 175 ? -1.766 3.963 7.858 1.00 85.12 175 GLN A N 1
ATOM 1298 C CA . GLN A 1 175 ? -0.408 4.493 7.910 1.00 85.12 175 GLN A CA 1
ATOM 1299 C C . GLN A 1 175 ? 0.603 3.362 8.026 1.00 85.12 175 GLN A C 1
ATOM 1301 O O . GLN A 1 175 ? 0.384 2.370 8.721 1.00 85.12 175 GLN A O 1
ATOM 1306 N N . LEU A 1 176 ? 1.724 3.530 7.336 1.00 81.19 176 LEU A N 1
ATOM 1307 C CA . LEU A 1 176 ? 2.902 2.699 7.515 1.00 81.19 176 LEU A CA 1
ATOM 1308 C C . LEU A 1 176 ? 3.887 3.472 8.373 1.00 81.19 176 LEU A C 1
ATOM 1310 O O . LEU A 1 176 ? 4.165 4.644 8.116 1.00 81.19 176 LEU A O 1
ATOM 1314 N N . ALA A 1 177 ? 4.394 2.813 9.400 1.00 75.00 177 ALA A N 1
ATOM 1315 C CA . ALA A 1 177 ? 5.352 3.391 10.317 1.00 75.00 177 ALA A CA 1
ATOM 1316 C C . ALA A 1 177 ? 6.507 2.417 10.563 1.00 75.00 177 ALA A C 1
ATOM 1318 O O . ALA A 1 177 ? 6.457 1.253 10.158 1.00 75.00 177 ALA A O 1
ATOM 1319 N N . GLY A 1 178 ? 7.561 2.918 11.210 1.00 71.25 178 GLY A N 1
ATOM 1320 C CA . GLY A 1 178 ? 8.745 2.135 11.557 1.00 71.25 178 GLY A CA 1
ATOM 1321 C C . GLY A 1 178 ? 8.466 1.033 12.582 1.00 71.25 178 GLY A C 1
ATOM 1322 O O . GLY A 1 178 ? 7.318 0.618 12.799 1.00 71.25 178 GLY A O 1
ATOM 1323 N N . ALA A 1 179 ? 9.533 0.548 13.215 1.00 71.56 179 ALA A N 1
ATOM 1324 C CA . ALA A 1 179 ? 9.463 -0.567 14.145 1.00 71.56 179 ALA A CA 1
ATOM 1325 C C . ALA A 1 179 ? 8.377 -0.342 15.220 1.00 71.56 179 ALA A C 1
ATOM 1327 O O . ALA A 1 179 ? 8.340 0.710 15.867 1.00 71.56 179 ALA A O 1
ATOM 1328 N N . PRO A 1 180 ? 7.488 -1.328 15.454 1.00 64.88 180 PRO A N 1
ATOM 1329 C CA . PRO A 1 180 ? 6.345 -1.161 16.349 1.00 64.88 180 PRO A CA 1
ATOM 1330 C C . PRO A 1 180 ? 6.773 -0.790 17.772 1.00 64.88 180 PRO A C 1
ATOM 1332 O O . PRO A 1 180 ? 6.109 0.005 18.429 1.00 64.88 180 PRO A O 1
ATOM 1335 N N . MET A 1 181 ? 7.892 -1.330 18.260 1.00 61.72 181 MET A N 1
ATOM 1336 C CA . MET A 1 181 ? 8.338 -1.088 19.633 1.00 61.72 181 MET A CA 1
ATOM 1337 C C . MET A 1 181 ? 8.751 0.362 19.887 1.00 61.72 181 MET A C 1
ATOM 1339 O O . MET A 1 181 ? 8.429 0.870 20.957 1.00 61.72 181 MET A O 1
ATOM 1343 N N . ASP A 1 182 ? 9.343 1.050 18.911 1.00 63.56 182 ASP A N 1
ATOM 1344 C CA . ASP A 1 182 ? 9.746 2.451 19.073 1.00 63.56 182 ASP A CA 1
ATOM 1345 C C . ASP A 1 182 ? 8.514 3.356 19.231 1.00 63.56 182 ASP A C 1
ATOM 1347 O O . ASP A 1 182 ? 8.439 4.177 20.147 1.00 63.56 182 ASP A O 1
ATOM 1351 N N . LEU A 1 183 ? 7.480 3.116 18.417 1.00 60.50 183 LEU A N 1
ATOM 1352 C CA . LEU A 1 183 ? 6.200 3.833 18.482 1.00 60.50 183 LEU A CA 1
ATOM 1353 C C . LEU A 1 183 ? 5.452 3.560 19.791 1.00 60.50 183 LEU A C 1
ATOM 1355 O O . LEU A 1 183 ? 4.864 4.457 20.400 1.00 60.50 183 LEU A O 1
ATOM 1359 N N . LEU A 1 184 ? 5.457 2.305 20.243 1.00 66.25 184 LEU A N 1
ATOM 1360 C CA . LEU A 1 184 ? 4.756 1.900 21.460 1.00 66.25 184 LEU A CA 1
ATOM 1361 C C . LEU A 1 184 ? 5.490 2.379 22.722 1.00 66.25 184 LEU A C 1
ATOM 1363 O O . LEU A 1 184 ? 4.841 2.672 23.730 1.00 66.25 184 LEU A O 1
ATOM 1367 N N . GLU A 1 185 ? 6.820 2.469 22.696 1.00 67.62 185 GLU A N 1
ATOM 1368 C CA . GLU A 1 185 ? 7.625 3.054 23.772 1.00 67.62 185 GLU A CA 1
ATOM 1369 C C . GLU A 1 185 ? 7.453 4.575 23.851 1.00 67.62 185 GLU A C 1
ATOM 1371 O O . GLU A 1 185 ? 7.226 5.101 24.949 1.00 67.62 185 GLU A O 1
ATOM 1376 N N . GLU A 1 186 ? 7.428 5.274 22.712 1.00 61.88 186 GLU A N 1
ATOM 1377 C CA . GLU A 1 186 ? 7.083 6.699 22.650 1.00 61.88 186 GLU A CA 1
ATOM 1378 C C . GLU A 1 186 ? 5.676 6.952 23.220 1.00 61.88 186 GLU A C 1
ATOM 1380 O O . GLU A 1 186 ? 5.485 7.816 24.088 1.00 61.88 186 GLU A O 1
ATOM 1385 N N . ALA A 1 187 ? 4.694 6.134 22.831 1.00 62.16 187 ALA A N 1
ATOM 1386 C CA . ALA A 1 187 ? 3.331 6.210 23.347 1.00 62.16 187 ALA A CA 1
ATOM 1387 C C . ALA A 1 187 ? 3.264 6.006 24.872 1.00 62.16 187 ALA A C 1
ATOM 1389 O O . ALA A 1 187 ? 2.588 6.765 25.569 1.00 62.16 187 ALA A O 1
ATOM 1390 N N . LYS A 1 188 ? 4.006 5.033 25.421 1.00 64.38 188 LYS A N 1
ATOM 1391 C CA . LYS A 1 188 ? 4.091 4.797 26.877 1.00 64.38 188 LYS A CA 1
ATOM 1392 C C . LYS A 1 188 ? 4.734 5.967 27.626 1.00 64.38 188 LYS A C 1
ATOM 1394 O O . LYS A 1 188 ? 4.364 6.237 28.769 1.00 64.38 188 LYS A O 1
ATOM 1399 N N . SER A 1 189 ? 5.669 6.679 26.995 1.00 65.69 189 SER A N 1
ATOM 1400 C CA . SER A 1 189 ? 6.314 7.862 27.580 1.00 65.69 189 SER A CA 1
ATOM 1401 C C . SER A 1 189 ? 5.386 9.089 27.659 1.00 65.69 189 SER A C 1
ATOM 1403 O O . SER A 1 189 ? 5.611 9.984 28.475 1.00 65.69 189 SER A O 1
ATOM 1405 N N . SER A 1 190 ? 4.289 9.097 26.887 1.00 61.00 190 SER A N 1
ATOM 1406 C CA . SER A 1 190 ? 3.301 10.187 26.826 1.00 61.00 190 SER A CA 1
ATOM 1407 C C . SER A 1 190 ? 2.307 10.226 28.009 1.00 61.00 190 SER A C 1
ATOM 1409 O O . SER A 1 190 ? 1.398 11.065 28.034 1.00 61.00 190 SER A O 1
ATOM 1411 N N . GLY A 1 191 ? 2.477 9.355 29.012 1.00 63.50 191 GLY A N 1
ATOM 1412 C CA . GLY A 1 191 ? 1.639 9.280 30.219 1.00 63.50 191 GLY A CA 1
ATOM 1413 C C . GLY A 1 191 ? 0.240 8.694 29.971 1.00 63.50 191 GLY A C 1
ATOM 1414 O O . GLY A 1 191 ? 0.003 8.036 28.965 1.00 63.50 191 GLY A O 1
ATOM 1415 N N . ASP A 1 192 ? -0.722 8.966 30.863 1.00 65.62 192 ASP A N 1
ATOM 1416 C CA . ASP A 1 192 ? -2.083 8.373 30.848 1.00 65.62 192 ASP A CA 1
ATOM 1417 C C . ASP A 1 192 ? -2.962 8.760 29.635 1.00 65.62 192 ASP A C 1
ATOM 1419 O O . ASP A 1 192 ? -4.125 8.362 29.549 1.00 65.62 192 ASP A O 1
ATOM 1423 N N . ARG A 1 193 ? -2.451 9.573 28.701 1.00 71.88 193 ARG A N 1
ATOM 1424 C CA . ARG A 1 193 ? -3.212 10.051 27.534 1.00 71.88 193 ARG A CA 1
ATOM 1425 C C . ARG A 1 193 ? -3.309 9.013 26.425 1.00 71.88 193 ARG A C 1
ATOM 1427 O O . ARG A 1 193 ? -4.280 9.054 25.675 1.00 71.88 193 ARG A O 1
ATOM 1434 N N . VAL A 1 194 ? -2.317 8.132 26.311 1.00 76.44 194 VAL A N 1
ATOM 1435 C CA . VAL A 1 194 ? -2.279 7.083 25.292 1.00 76.44 194 VAL A CA 1
ATOM 1436 C C . VAL A 1 194 ? -2.270 5.736 25.991 1.00 76.44 194 VAL A C 1
ATOM 1438 O O . VAL A 1 194 ? -1.394 5.437 26.800 1.00 76.44 194 VAL A O 1
ATOM 1441 N N . ARG A 1 195 ? -3.267 4.909 25.689 1.00 81.88 195 ARG A N 1
ATOM 1442 C CA . ARG A 1 195 ? -3.367 3.552 26.211 1.00 81.88 195 ARG A CA 1
ATOM 1443 C C . ARG A 1 195 ? -2.965 2.570 25.126 1.00 81.88 195 ARG A C 1
ATOM 1445 O O . ARG A 1 195 ? -3.624 2.487 24.097 1.00 81.88 195 ARG A O 1
ATOM 1452 N N . VAL A 1 196 ? -1.928 1.793 25.408 1.00 85.19 196 VAL A N 1
ATOM 1453 C CA . VAL A 1 196 ? -1.468 0.694 24.558 1.00 85.19 196 VAL A CA 1
ATOM 1454 C C . VAL A 1 196 ? -1.844 -0.624 25.221 1.00 85.19 196 VAL A C 1
ATOM 1456 O O . VAL A 1 196 ? -1.526 -0.841 26.392 1.00 85.19 196 VAL A O 1
ATOM 1459 N N . VAL A 1 197 ? -2.532 -1.495 24.490 1.00 87.56 197 VAL A N 1
ATOM 1460 C CA . VAL A 1 197 ? -2.921 -2.829 24.958 1.00 87.56 197 VAL A CA 1
ATOM 1461 C C . VAL A 1 197 ? -2.526 -3.842 23.900 1.00 87.56 197 VAL A C 1
ATOM 1463 O O . VAL A 1 197 ? -2.960 -3.734 22.759 1.00 87.56 197 VAL A O 1
ATOM 1466 N N . GLU A 1 198 ? -1.702 -4.810 24.278 1.00 89.81 198 GLU A N 1
ATOM 1467 C CA . GLU A 1 198 ? -1.385 -5.956 23.425 1.00 89.81 198 GLU A CA 1
ATOM 1468 C C . GLU A 1 198 ? -2.642 -6.789 23.158 1.00 89.81 198 GLU A C 1
ATOM 1470 O O . GLU A 1 198 ? -3.502 -6.936 24.032 1.00 89.81 198 GLU A O 1
ATOM 1475 N N . MET A 1 199 ? -2.758 -7.286 21.934 1.00 92.62 199 MET A N 1
ATOM 1476 C CA . MET A 1 199 ? -3.899 -8.045 21.442 1.00 92.62 199 MET A CA 1
ATOM 1477 C C . MET A 1 199 ? -3.393 -9.276 20.694 1.00 92.62 199 MET A C 1
ATOM 1479 O O . MET A 1 199 ? -2.313 -9.246 20.107 1.00 92.62 199 MET A O 1
ATOM 1483 N N . ASP A 1 200 ? -4.178 -10.350 20.718 1.00 95.00 200 ASP A N 1
ATOM 1484 C CA . ASP A 1 200 ? -3.906 -11.523 19.893 1.00 95.00 200 ASP A CA 1
ATOM 1485 C C . ASP A 1 200 ? -3.939 -11.145 18.401 1.00 95.00 200 ASP A C 1
ATOM 1487 O O . ASP A 1 200 ? -4.759 -10.327 17.974 1.00 95.00 200 ASP A O 1
ATOM 1491 N N . THR A 1 201 ? -3.021 -11.695 17.606 1.00 94.25 201 THR A N 1
ATOM 1492 C CA . THR A 1 201 ? -2.903 -11.352 16.184 1.00 94.25 201 THR A CA 1
ATOM 1493 C C . THR A 1 201 ? -4.136 -11.759 15.385 1.00 94.25 201 THR A C 1
ATOM 1495 O O . THR A 1 201 ? -4.528 -11.018 14.484 1.00 94.25 201 THR A O 1
ATOM 1498 N N . ASP A 1 202 ? -4.790 -12.870 15.732 1.00 95.00 202 ASP A N 1
ATOM 1499 C CA . ASP A 1 202 ? -5.991 -13.335 15.033 1.00 95.00 202 ASP A CA 1
ATOM 1500 C C . ASP A 1 202 ? -7.178 -12.416 15.345 1.00 95.00 202 ASP A C 1
ATOM 1502 O O . ASP A 1 202 ? -7.920 -12.019 14.441 1.00 95.00 202 ASP A O 1
ATOM 1506 N N . ASP A 1 203 ? -7.317 -11.998 16.608 1.00 95.62 203 ASP A N 1
ATOM 1507 C CA . ASP A 1 203 ? -8.324 -11.013 17.023 1.00 95.62 203 ASP A CA 1
ATOM 1508 C C . ASP A 1 203 ? -8.094 -9.656 16.336 1.00 95.62 203 ASP A C 1
ATOM 1510 O O . ASP A 1 203 ? -9.046 -8.989 15.917 1.00 95.62 203 ASP A O 1
ATOM 1514 N N . ALA A 1 204 ? -6.829 -9.251 16.182 1.00 95.25 204 ALA A N 1
ATOM 1515 C CA . ALA A 1 204 ? -6.451 -8.028 15.484 1.00 95.25 204 ALA A CA 1
ATOM 1516 C C . ALA A 1 204 ? -6.849 -8.067 14.009 1.00 95.25 204 ALA A C 1
ATOM 1518 O O . ALA A 1 204 ? -7.495 -7.142 13.516 1.00 95.25 204 ALA A O 1
ATOM 1519 N N . LEU A 1 205 ? -6.493 -9.151 13.316 1.00 95.88 205 LEU A N 1
ATOM 1520 C CA . LEU A 1 205 ? -6.827 -9.364 11.912 1.00 95.88 205 LEU A CA 1
ATOM 1521 C C . LEU A 1 205 ? -8.342 -9.404 11.714 1.00 95.88 205 LEU A C 1
ATOM 1523 O O . LEU A 1 205 ? -8.856 -8.730 10.824 1.00 95.88 205 LEU A O 1
ATOM 1527 N N . ALA A 1 206 ? -9.073 -10.113 12.578 1.00 94.94 206 ALA A N 1
ATOM 1528 C CA . ALA A 1 206 ? -10.531 -10.153 12.535 1.00 94.94 206 ALA A CA 1
ATOM 1529 C C . ALA A 1 206 ? -11.153 -8.758 12.713 1.00 94.94 206 ALA A C 1
ATOM 1531 O O . ALA A 1 206 ? -12.104 -8.412 12.011 1.00 94.94 206 ALA A O 1
ATOM 1532 N N . ALA A 1 207 ? -10.607 -7.938 13.614 1.00 94.75 207 ALA A N 1
ATOM 1533 C CA . ALA A 1 207 ? -11.068 -6.569 13.815 1.00 94.75 207 ALA A CA 1
ATOM 1534 C C . ALA A 1 207 ? -10.775 -5.666 12.604 1.00 94.75 207 ALA A C 1
ATOM 1536 O O . ALA A 1 207 ? -11.643 -4.887 12.217 1.00 94.75 207 ALA A O 1
ATOM 1537 N N . VAL A 1 208 ? -9.606 -5.800 11.967 1.00 95.44 208 VAL A N 1
ATOM 1538 C CA . VAL A 1 208 ? -9.282 -5.060 10.733 1.00 95.44 208 VAL A CA 1
ATOM 1539 C C . VAL A 1 208 ? -10.199 -5.479 9.584 1.00 95.44 208 VAL A C 1
ATOM 1541 O O . VAL A 1 208 ? -10.755 -4.618 8.912 1.00 95.44 208 VAL A O 1
ATOM 1544 N N . VAL A 1 209 ? -10.423 -6.783 9.392 1.00 94.81 209 VAL A N 1
ATOM 1545 C CA . VAL A 1 209 ? -11.348 -7.305 8.371 1.00 94.81 209 VAL A CA 1
ATOM 1546 C C . VAL A 1 209 ? -12.771 -6.793 8.606 1.00 94.81 209 VAL A C 1
ATOM 1548 O O . VAL A 1 209 ? -13.451 -6.424 7.655 1.00 94.81 209 VAL A O 1
ATOM 1551 N N . ALA A 1 210 ? -13.220 -6.731 9.863 1.00 93.62 210 ALA A N 1
ATOM 1552 C CA . ALA A 1 210 ? -14.542 -6.215 10.208 1.00 93.62 210 ALA A CA 1
ATOM 1553 C C . ALA A 1 210 ? -14.684 -4.698 9.986 1.00 93.62 210 ALA A C 1
ATOM 1555 O O . ALA A 1 210 ? -15.774 -4.239 9.652 1.00 93.62 210 ALA A O 1
ATOM 1556 N N . ALA A 1 211 ? -13.606 -3.932 10.177 1.00 94.31 211 ALA A N 1
ATOM 1557 C CA . ALA A 1 211 ? -13.574 -2.491 9.926 1.00 94.31 211 ALA A CA 1
ATOM 1558 C C . ALA A 1 211 ? -13.446 -2.141 8.433 1.00 94.31 211 ALA A C 1
ATOM 1560 O O . ALA A 1 211 ? -13.772 -1.020 8.030 1.00 94.31 211 ALA A O 1
ATOM 1561 N N . TRP A 1 212 ? -12.952 -3.080 7.619 1.00 95.44 212 TRP A N 1
ATOM 1562 C CA . TRP A 1 212 ? -12.683 -2.857 6.205 1.00 95.44 212 TRP A CA 1
ATOM 1563 C C . TRP A 1 212 ? -13.983 -2.699 5.395 1.00 95.44 212 TRP A C 1
ATOM 1565 O O . TRP A 1 212 ? -14.899 -3.515 5.537 1.00 95.44 212 TRP A O 1
ATOM 1575 N N . PRO A 1 213 ? -14.083 -1.693 4.506 1.00 92.31 213 PRO A N 1
ATOM 1576 C CA . PRO A 1 213 ? -15.237 -1.533 3.628 1.00 92.31 213 PRO A CA 1
ATOM 1577 C C . PRO A 1 213 ? -15.501 -2.772 2.765 1.00 92.31 213 PRO A C 1
ATOM 1579 O O . PRO A 1 213 ? -14.586 -3.383 2.210 1.00 92.31 213 PRO A O 1
ATOM 1582 N N . GLY A 1 214 ? -16.777 -3.133 2.631 1.00 88.69 214 GLY A N 1
ATOM 1583 C CA . GLY A 1 214 ? -17.193 -4.278 1.825 1.00 88.69 214 GLY A CA 1
ATOM 1584 C C . GLY A 1 214 ? -16.970 -4.068 0.326 1.00 88.69 214 GLY A C 1
ATOM 1585 O O . GLY A 1 214 ? -16.797 -2.949 -0.155 1.00 88.69 214 GLY A O 1
ATOM 1586 N N . GLU A 1 215 ? -17.039 -5.154 -0.441 1.00 86.06 215 GLU A N 1
ATOM 1587 C CA . GLU A 1 215 ? -16.916 -5.098 -1.899 1.00 86.06 215 GLU A CA 1
ATOM 1588 C C . GLU A 1 215 ? -17.958 -4.145 -2.517 1.00 86.06 215 GLU A C 1
ATOM 1590 O O . GLU A 1 215 ? -19.151 -4.212 -2.210 1.00 86.06 215 GLU A O 1
ATOM 1595 N N . GLY A 1 216 ? -17.493 -3.221 -3.363 1.00 78.81 216 GLY A N 1
ATOM 1596 C CA . GLY A 1 216 ? -18.334 -2.204 -4.004 1.00 7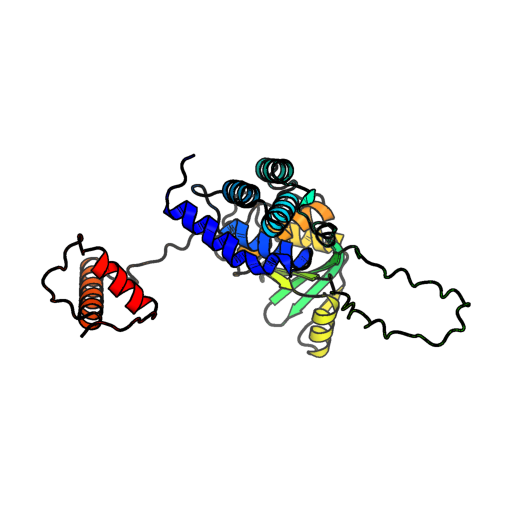8.81 216 GLY A CA 1
ATOM 1597 C C . GLY A 1 216 ? -18.816 -1.083 -3.078 1.00 78.81 216 GLY A C 1
ATOM 1598 O O . GLY A 1 216 ? -19.614 -0.248 -3.507 1.00 78.81 216 GLY A O 1
ATOM 1599 N N . SER A 1 217 ? -18.361 -1.041 -1.821 1.00 84.19 217 SER A N 1
ATOM 1600 C CA . SER A 1 217 ? -18.603 0.104 -0.946 1.00 84.19 217 SER A CA 1
ATOM 1601 C C . SER A 1 217 ? -17.724 1.276 -1.353 1.00 84.19 217 SER A C 1
ATOM 1603 O O . SER A 1 217 ? -16.501 1.176 -1.380 1.00 84.19 217 SER A O 1
ATOM 1605 N N . VAL A 1 218 ? -18.374 2.403 -1.628 1.00 80.25 218 VAL A N 1
ATOM 1606 C CA . VAL A 1 218 ? -17.709 3.690 -1.806 1.00 80.25 218 VAL A CA 1
ATOM 1607 C C . VAL A 1 218 ? -17.802 4.435 -0.484 1.00 80.25 218 VAL A C 1
ATOM 1609 O O . VAL A 1 218 ? -18.903 4.731 -0.010 1.00 80.25 218 VAL A O 1
ATOM 1612 N N . VAL A 1 219 ? -16.654 4.714 0.123 1.00 84.19 219 VAL A N 1
ATOM 1613 C CA . VAL A 1 219 ? -16.576 5.467 1.376 1.00 84.19 219 VAL A CA 1
ATOM 1614 C C . VAL A 1 219 ? -16.484 6.969 1.092 1.00 84.19 219 VAL A C 1
ATOM 1616 O O . VAL A 1 219 ? -15.845 7.381 0.122 1.00 84.19 219 VAL A O 1
ATOM 1619 N N . PRO A 1 220 ? -17.160 7.811 1.894 1.00 78.56 220 PRO A N 1
ATOM 1620 C CA . PRO A 1 220 ? -17.272 9.241 1.615 1.00 78.56 220 PRO A CA 1
ATOM 1621 C C . PRO A 1 220 ? -15.947 9.991 1.784 1.00 78.56 220 PRO A C 1
ATOM 1623 O O . PRO A 1 220 ? -15.703 10.966 1.076 1.00 78.56 220 PRO A O 1
ATOM 1626 N N . GLU A 1 221 ? -15.111 9.555 2.722 1.00 83.31 221 GLU A N 1
ATOM 1627 C CA . GLU A 1 221 ? -13.812 10.146 3.017 1.00 83.31 221 GLU A CA 1
ATOM 1628 C C . GLU A 1 221 ? -12.921 9.067 3.637 1.00 83.31 221 GLU A C 1
ATOM 1630 O O . GLU A 1 221 ? -13.394 8.251 4.425 1.00 83.31 221 GLU A O 1
ATOM 1635 N N . LEU A 1 222 ? -11.653 9.055 3.240 1.00 85.56 222 LEU A N 1
ATOM 1636 C CA . LEU A 1 222 ? -10.588 8.283 3.865 1.00 85.56 222 LEU A CA 1
ATOM 1637 C C . LEU A 1 222 ? -9.385 9.203 4.023 1.00 85.56 222 LEU A C 1
ATOM 1639 O O . LEU A 1 222 ? -9.190 10.131 3.229 1.00 85.56 222 LEU A O 1
ATOM 1643 N N . GLY A 1 223 ? -8.572 8.929 5.032 1.00 83.12 223 GLY A N 1
ATOM 1644 C CA . GLY A 1 223 ? -7.296 9.587 5.209 1.00 83.12 223 GLY A CA 1
ATOM 1645 C C . GLY A 1 223 ? -6.358 9.338 4.021 1.00 83.12 223 GLY A C 1
ATOM 1646 O O . GLY A 1 223 ? -6.532 8.393 3.237 1.00 83.12 223 GLY A O 1
ATOM 1647 N N . PRO A 1 224 ? -5.357 10.215 3.850 1.00 77.50 224 PRO A N 1
ATOM 1648 C CA . PRO A 1 224 ? -4.481 10.209 2.683 1.00 77.50 224 PRO A CA 1
ATOM 1649 C C . PRO A 1 224 ? -3.646 8.927 2.563 1.00 77.50 224 PRO A C 1
ATOM 1651 O O . PRO A 1 224 ? -3.245 8.561 1.456 1.00 77.50 224 PRO A O 1
ATOM 1654 N N . GLY A 1 225 ? -3.386 8.237 3.675 1.00 83.56 225 GLY A N 1
ATOM 1655 C CA . GLY A 1 225 ? -2.612 7.005 3.684 1.00 83.56 225 GLY A CA 1
ATOM 1656 C C . GLY A 1 225 ? -3.385 5.803 3.138 1.00 83.56 225 GLY A C 1
ATOM 1657 O O . GLY A 1 225 ? -2.778 4.878 2.600 1.00 83.56 225 GLY A O 1
ATOM 1658 N N . SER A 1 226 ? -4.719 5.837 3.170 1.00 88.88 226 SER A N 1
ATOM 1659 C CA . SER A 1 226 ? -5.565 4.732 2.704 1.00 88.88 226 SER A CA 1
ATOM 1660 C C . SER A 1 226 ? -5.327 4.355 1.247 1.00 88.88 226 SER A C 1
ATOM 1662 O O . SER A 1 226 ? -5.134 3.181 0.936 1.00 88.88 226 SER A O 1
ATOM 1664 N N . ALA A 1 227 ? -5.299 5.339 0.346 1.00 85.44 227 ALA A N 1
ATOM 1665 C CA . ALA A 1 227 ? -5.046 5.071 -1.065 1.00 85.44 227 ALA A CA 1
ATOM 1666 C C . ALA A 1 227 ? -3.620 4.545 -1.275 1.00 85.44 227 ALA A C 1
ATOM 1668 O O . ALA A 1 227 ? -3.439 3.532 -1.943 1.00 85.44 227 ALA A O 1
ATOM 1669 N N . ALA A 1 228 ? -2.622 5.194 -0.670 1.00 84.12 228 ALA A N 1
ATOM 1670 C CA . ALA A 1 228 ? -1.216 4.853 -0.869 1.00 84.12 228 ALA A CA 1
ATOM 1671 C C . ALA A 1 228 ? -0.843 3.473 -0.303 1.00 84.12 228 ALA A C 1
ATOM 1673 O O . ALA A 1 228 ? -0.061 2.744 -0.907 1.00 84.12 228 ALA A O 1
ATOM 1674 N N . ASN A 1 229 ? -1.418 3.084 0.834 1.00 89.75 229 ASN A N 1
ATOM 1675 C CA . ASN A 1 229 ? -0.972 1.908 1.581 1.00 89.75 229 ASN A CA 1
ATOM 1676 C C . ASN A 1 229 ? -1.886 0.690 1.409 1.00 89.75 229 ASN A C 1
ATOM 1678 O O . ASN A 1 229 ? -1.497 -0.412 1.792 1.00 89.75 229 ASN A O 1
ATOM 1682 N N . GLN A 1 230 ? -3.087 0.832 0.832 1.00 92.75 230 GLN A N 1
ATOM 1683 C CA . GLN A 1 230 ? -4.032 -0.288 0.765 1.00 92.75 230 GLN A CA 1
ATOM 1684 C C . GLN A 1 230 ? -3.469 -1.519 0.056 1.00 92.75 230 GLN A C 1
ATOM 1686 O O . GLN A 1 230 ? -3.769 -2.624 0.490 1.00 92.75 230 GLN A O 1
ATOM 1691 N N . GLN A 1 231 ? -2.661 -1.383 -1.002 1.00 93.62 231 GLN A N 1
ATOM 1692 C CA . GLN A 1 231 ? -2.172 -2.559 -1.724 1.00 93.62 231 GLN A CA 1
ATOM 1693 C C . GLN A 1 231 ? -1.226 -3.380 -0.842 1.00 93.62 231 GLN A C 1
ATOM 1695 O O . GLN A 1 231 ? -1.383 -4.597 -0.736 1.00 93.62 231 GLN A O 1
ATOM 1700 N N . PHE A 1 232 ? -0.324 -2.698 -0.134 1.00 92.62 232 PHE A N 1
ATOM 1701 C CA . PHE A 1 232 ? 0.522 -3.293 0.895 1.00 92.62 232 PHE A CA 1
ATOM 1702 C C . PHE A 1 232 ? -0.305 -3.999 1.974 1.00 92.62 232 PHE A C 1
ATOM 1704 O O . PHE A 1 232 ? -0.135 -5.193 2.218 1.00 92.62 232 PHE A O 1
ATOM 1711 N N . VAL A 1 233 ? -1.250 -3.281 2.586 1.00 93.31 233 VAL A N 1
ATOM 1712 C CA . VAL A 1 233 ? -2.069 -3.799 3.692 1.00 93.31 233 VAL A CA 1
ATOM 1713 C C . VAL A 1 233 ? -2.893 -5.011 3.254 1.00 93.31 233 VAL A C 1
ATOM 1715 O O . VAL A 1 233 ? -2.896 -6.037 3.933 1.00 93.31 233 VAL A O 1
ATOM 1718 N N . ARG A 1 234 ? -3.543 -4.934 2.087 1.00 95.69 234 ARG A N 1
ATOM 1719 C CA . ARG A 1 234 ? -4.332 -6.031 1.512 1.00 95.69 234 ARG A CA 1
ATOM 1720 C C . ARG A 1 234 ? -3.470 -7.267 1.274 1.00 95.69 234 ARG A C 1
ATOM 1722 O O . ARG A 1 234 ? -3.910 -8.368 1.594 1.00 95.69 234 ARG A O 1
ATOM 1729 N N . ARG A 1 235 ? -2.243 -7.100 0.765 1.00 95.25 235 ARG A N 1
ATOM 1730 C CA . AR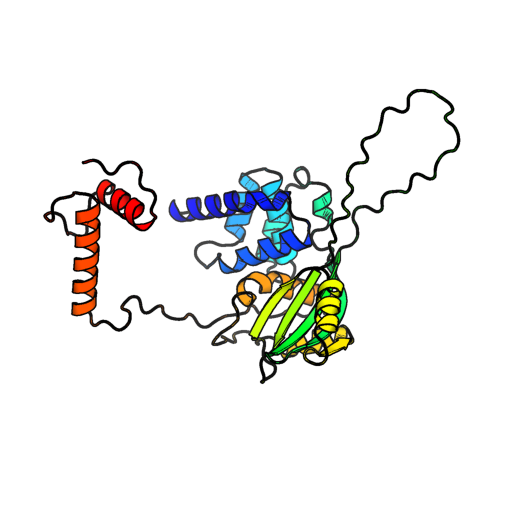G A 1 235 ? -1.319 -8.218 0.535 1.00 95.25 235 ARG A CA 1
ATOM 1731 C C . ARG A 1 235 ? -0.890 -8.855 1.854 1.00 95.25 235 ARG A C 1
ATOM 1733 O O . ARG A 1 235 ? -0.974 -10.073 1.993 1.00 95.25 235 ARG A O 1
ATOM 1740 N N . ARG A 1 236 ? -0.489 -8.050 2.840 1.00 93.31 236 ARG A N 1
ATOM 1741 C CA . ARG A 1 236 ? -0.042 -8.553 4.148 1.00 93.31 236 ARG A CA 1
ATOM 1742 C C . ARG A 1 236 ? -1.169 -9.264 4.905 1.00 93.31 236 ARG A C 1
ATOM 1744 O O . ARG A 1 236 ? -0.923 -10.305 5.506 1.00 93.31 236 ARG A O 1
ATOM 1751 N N . ILE A 1 237 ? -2.407 -8.771 4.819 1.00 94.06 237 ILE A N 1
ATOM 1752 C CA . ILE A 1 237 ? -3.579 -9.427 5.424 1.00 94.06 237 ILE A CA 1
ATOM 1753 C C . ILE A 1 237 ? -3.951 -10.716 4.687 1.00 94.06 237 ILE A C 1
ATOM 1755 O O . ILE A 1 237 ? -4.261 -11.708 5.343 1.00 94.06 237 ILE A O 1
ATOM 1759 N N . LEU A 1 238 ? -3.868 -10.746 3.352 1.00 95.56 238 LEU A N 1
ATOM 1760 C CA . LEU A 1 238 ? -4.081 -11.978 2.592 1.00 95.56 238 LEU A CA 1
ATOM 1761 C C . LEU A 1 238 ? -3.089 -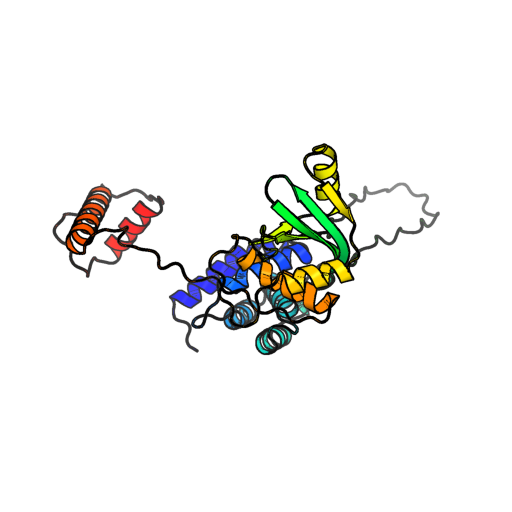13.068 3.019 1.00 95.56 238 LEU A C 1
ATOM 1763 O O . LEU A 1 238 ? -3.501 -14.193 3.273 1.00 95.56 238 LEU A O 1
ATOM 1767 N N . VAL A 1 239 ? -1.802 -12.736 3.154 1.00 93.69 239 VAL A N 1
ATOM 1768 C CA . VAL A 1 239 ? -0.773 -13.696 3.591 1.00 93.69 239 VAL A CA 1
ATOM 1769 C C . VAL A 1 239 ? -0.993 -14.144 5.039 1.00 93.69 239 VAL A C 1
ATOM 1771 O O . VAL A 1 239 ? -0.878 -15.331 5.333 1.00 93.69 239 VAL A O 1
ATOM 1774 N N . ALA A 1 240 ? -1.317 -13.215 5.943 1.00 92.50 240 ALA A N 1
ATOM 1775 C CA . ALA A 1 240 ? -1.447 -13.517 7.368 1.00 92.50 240 ALA A CA 1
ATOM 1776 C C . ALA A 1 240 ? -2.750 -14.255 7.730 1.00 92.50 240 ALA A C 1
ATOM 1778 O O . ALA A 1 240 ? -2.750 -15.057 8.659 1.00 92.50 240 ALA A O 1
ATOM 1779 N N . ALA A 1 241 ? -3.854 -13.986 7.024 1.00 92.62 241 ALA A N 1
ATOM 1780 C CA . ALA A 1 241 ? -5.196 -14.438 7.408 1.00 92.62 241 ALA A CA 1
ATOM 1781 C C . ALA A 1 241 ? -5.939 -15.246 6.328 1.00 92.62 241 ALA A C 1
ATOM 1783 O O . ALA A 1 241 ? -7.071 -15.671 6.568 1.00 92.62 241 ALA A O 1
ATOM 1784 N N . ASP A 1 242 ? -5.362 -15.406 5.130 1.00 94.25 242 ASP A N 1
ATOM 1785 C CA . ASP A 1 242 ? -6.051 -15.941 3.941 1.00 94.25 242 ASP A CA 1
ATOM 1786 C C . ASP A 1 242 ? -7.372 -15.194 3.651 1.00 94.25 242 ASP A C 1
ATOM 1788 O O . ASP A 1 242 ? -8.384 -15.771 3.252 1.00 94.25 242 ASP A O 1
ATOM 1792 N N . GLN A 1 243 ? -7.387 -13.880 3.921 1.00 94.12 243 GLN A N 1
ATOM 1793 C CA . GLN A 1 243 ? -8.544 -13.008 3.711 1.00 94.12 243 GLN A CA 1
ATOM 1794 C C . GLN A 1 243 ? -8.285 -12.016 2.582 1.00 94.12 243 GLN A C 1
ATOM 1796 O O . GLN A 1 243 ? -7.398 -11.165 2.662 1.00 94.12 243 GLN A O 1
ATOM 1801 N N . LEU A 1 244 ? -9.119 -12.087 1.544 1.00 94.56 244 LEU A N 1
ATOM 1802 C CA . LEU A 1 244 ? -9.093 -11.138 0.441 1.00 94.56 244 LEU A CA 1
ATOM 1803 C C . LEU A 1 244 ? -9.908 -9.891 0.796 1.00 94.56 244 LEU A C 1
ATOM 1805 O O . LEU A 1 244 ? -11.138 -9.911 0.798 1.00 94.56 244 LEU A O 1
ATOM 1809 N N . LEU A 1 245 ? -9.210 -8.790 1.049 1.00 94.94 245 LEU A N 1
ATOM 1810 C CA . LEU A 1 245 ? -9.833 -7.491 1.273 1.00 94.94 245 LEU A CA 1
ATOM 1811 C C . LEU A 1 245 ? -10.151 -6.786 -0.053 1.00 94.94 245 LEU A C 1
ATOM 1813 O O . LEU A 1 245 ? -9.329 -6.762 -0.981 1.00 94.94 245 LEU A O 1
ATOM 1817 N N . ALA A 1 246 ? -11.336 -6.179 -0.132 1.00 93.50 246 ALA A N 1
ATOM 1818 C CA . ALA A 1 246 ? -11.761 -5.408 -1.297 1.00 93.50 246 ALA A CA 1
ATOM 1819 C C . ALA A 1 246 ? -10.893 -4.143 -1.478 1.00 93.50 246 ALA A C 1
ATOM 1821 O O . ALA A 1 246 ? -10.430 -3.578 -0.485 1.00 93.50 246 ALA A O 1
ATOM 1822 N N . PRO A 1 247 ? -10.660 -3.674 -2.717 1.00 92.25 247 PRO A N 1
ATOM 1823 C CA . PRO A 1 247 ? -10.042 -2.370 -2.944 1.00 92.25 247 PRO A CA 1
ATOM 1824 C C . PRO A 1 247 ? -10.876 -1.250 -2.310 1.00 92.25 247 PRO A C 1
ATOM 1826 O O . PRO A 1 247 ? -12.101 -1.233 -2.447 1.00 92.25 247 PRO A O 1
ATOM 1829 N N . LEU A 1 248 ? -10.213 -0.306 -1.649 1.00 91.31 248 LEU A N 1
ATOM 1830 C CA . LEU A 1 248 ? -10.846 0.889 -1.105 1.00 91.31 248 LEU A CA 1
ATOM 1831 C C . LEU A 1 248 ? -11.184 1.849 -2.244 1.00 91.31 248 LEU A C 1
ATOM 1833 O O . LEU A 1 248 ? -10.320 2.204 -3.049 1.00 91.31 248 LEU A O 1
ATOM 1837 N N . GLN A 1 249 ? -12.438 2.291 -2.279 1.00 85.38 249 GLN A N 1
ATOM 1838 C CA . GLN A 1 249 ? -12.924 3.291 -3.223 1.00 85.38 249 GLN A CA 1
ATOM 1839 C C . GLN A 1 249 ? -13.431 4.502 -2.449 1.00 85.38 249 GLN A C 1
ATOM 1841 O O . GLN A 1 249 ? -14.369 4.393 -1.659 1.00 85.38 249 GLN A O 1
ATOM 1846 N N . VAL A 1 250 ? -12.812 5.657 -2.678 1.00 78.50 250 VAL A N 1
ATOM 1847 C CA . VAL A 1 250 ? -13.275 6.932 -2.122 1.00 78.50 250 VAL A CA 1
ATOM 1848 C C . VAL A 1 250 ? -14.215 7.581 -3.126 1.00 78.50 250 VAL A C 1
ATOM 1850 O O . VAL A 1 250 ? -13.967 7.530 -4.330 1.00 78.50 250 VAL A O 1
ATOM 1853 N N . ALA A 1 251 ? -15.294 8.191 -2.641 1.00 74.75 251 ALA A N 1
ATOM 1854 C CA . ALA A 1 251 ? -16.165 8.991 -3.488 1.00 74.75 251 ALA A CA 1
ATOM 1855 C C . ALA A 1 251 ? -15.342 10.093 -4.172 1.00 74.75 251 ALA A C 1
ATOM 1857 O O . ALA A 1 251 ? -14.727 10.921 -3.496 1.00 74.75 251 ALA A O 1
ATOM 1858 N N . GLU A 1 252 ? -15.337 10.118 -5.507 1.00 65.44 252 GLU A N 1
ATOM 1859 C CA . GLU A 1 252 ? -14.730 11.215 -6.255 1.00 65.44 252 GLU A CA 1
ATOM 1860 C C . GLU A 1 252 ? -15.374 12.533 -5.807 1.00 65.44 252 GLU A C 1
ATOM 1862 O O . GLU A 1 252 ? -16.567 12.778 -6.013 1.00 65.44 252 GLU A O 1
ATOM 1867 N N . ARG A 1 253 ? -14.588 13.393 -5.151 1.00 57.72 253 ARG A N 1
ATOM 1868 C CA . ARG A 1 253 ? -14.997 14.775 -4.910 1.00 57.72 253 ARG A CA 1
ATOM 1869 C C . ARG A 1 253 ? -14.858 15.510 -6.234 1.00 57.72 253 ARG A C 1
ATOM 1871 O O . ARG A 1 253 ? -13.744 15.781 -6.674 1.00 57.72 253 ARG A O 1
ATOM 1878 N N . GLU A 1 254 ? -15.987 15.844 -6.850 1.00 52.47 254 GLU A N 1
ATOM 1879 C CA . GLU A 1 254 ? -16.020 16.759 -7.988 1.00 52.47 254 GLU A CA 1
ATOM 1880 C C . GLU A 1 254 ? -15.340 18.069 -7.552 1.00 52.47 254 GLU A C 1
ATOM 1882 O O . GLU A 1 254 ? -15.844 18.797 -6.690 1.00 52.47 254 GLU A O 1
ATOM 1887 N N . ILE A 1 255 ? -14.136 18.331 -8.068 1.00 57.09 255 ILE A N 1
ATOM 1888 C CA . ILE A 1 255 ? -13.450 19.592 -7.801 1.00 57.09 255 ILE A CA 1
ATOM 1889 C C . ILE A 1 255 ? -14.268 20.661 -8.507 1.00 57.09 255 ILE A C 1
ATOM 1891 O O . ILE A 1 255 ? -14.274 20.736 -9.735 1.00 57.09 255 ILE A O 1
ATOM 1895 N N . ASP A 1 256 ? -14.941 21.510 -7.734 1.00 61.84 256 ASP A N 1
ATOM 1896 C CA . ASP A 1 256 ? -15.587 22.690 -8.287 1.00 61.84 256 ASP A CA 1
ATOM 1897 C C . ASP A 1 256 ? -14.510 23.672 -8.772 1.00 61.84 256 ASP A C 1
ATOM 1899 O O . ASP A 1 256 ? -14.075 24.582 -8.060 1.00 61.84 256 ASP A O 1
ATOM 1903 N N . VAL A 1 257 ? -14.070 23.481 -10.019 1.00 62.09 257 VAL A N 1
ATOM 1904 C CA . VAL A 1 257 ? -13.119 24.358 -10.715 1.00 62.09 257 VAL A CA 1
ATOM 1905 C C . VAL A 1 257 ? -13.642 25.795 -10.749 1.00 62.09 257 VAL A C 1
ATOM 1907 O O . VAL A 1 257 ? -12.856 26.744 -10.753 1.00 62.09 257 VAL A O 1
ATOM 1910 N N . ARG A 1 258 ? -14.968 25.974 -10.718 1.00 58.19 258 ARG A N 1
ATOM 1911 C CA . ARG A 1 258 ? -15.617 27.284 -10.734 1.00 58.19 258 ARG A CA 1
ATOM 1912 C C . ARG A 1 258 ? -15.599 27.945 -9.365 1.00 58.19 258 ARG A C 1
ATOM 1914 O O . ARG A 1 258 ? -15.824 29.147 -9.299 1.00 58.19 258 ARG A O 1
ATOM 1921 N N . ARG A 1 259 ? -15.296 27.209 -8.290 1.00 66.81 259 ARG A N 1
ATOM 1922 C CA . ARG A 1 259 ? -15.246 27.712 -6.907 1.00 66.81 259 ARG A CA 1
ATOM 1923 C C . ARG A 1 259 ? -16.521 28.482 -6.528 1.00 66.81 259 ARG A C 1
ATOM 1925 O O . ARG A 1 259 ? -16.449 29.521 -5.875 1.00 66.81 259 ARG A O 1
ATOM 1932 N N . GLY A 1 260 ? -17.675 28.004 -6.986 1.00 75.19 260 GLY A N 1
ATOM 1933 C CA . GLY A 1 260 ? -18.983 28.615 -6.769 1.00 75.19 260 GLY A CA 1
ATOM 1934 C C . GLY A 1 260 ? -19.314 29.815 -7.663 1.00 75.19 260 GLY A C 1
ATOM 1935 O O . GLY A 1 260 ? -20.309 30.483 -7.393 1.00 75.19 260 GLY A O 1
ATOM 1936 N N . LEU A 1 261 ? -18.514 30.112 -8.695 1.00 80.50 261 LEU A N 1
ATOM 1937 C CA . LEU A 1 261 ? -18.762 31.212 -9.637 1.00 80.50 261 LEU A CA 1
ATOM 1938 C C . LEU A 1 261 ? -19.749 30.815 -10.745 1.00 80.50 261 LEU A C 1
ATOM 1940 O O . LEU A 1 261 ? -19.678 29.716 -11.304 1.00 80.50 261 LEU A O 1
ATOM 1944 N N . GLU A 1 262 ? -20.628 31.744 -11.126 1.00 84.69 262 GLU A N 1
ATOM 1945 C CA . GLU A 1 262 ? -21.470 31.581 -12.317 1.00 84.69 262 GLU A CA 1
ATOM 1946 C C . GLU A 1 262 ? -20.634 31.679 -13.608 1.00 84.69 262 GLU A C 1
ATOM 1948 O O . GLU A 1 262 ? -19.556 32.274 -13.619 1.00 84.69 262 GLU A O 1
ATOM 1953 N N . ASP A 1 263 ? -21.134 31.154 -14.737 1.00 75.06 263 ASP A N 1
ATOM 1954 C CA . ASP A 1 263 ? -20.387 31.078 -16.012 1.00 75.06 263 ASP A CA 1
ATOM 1955 C C . ASP A 1 263 ? -19.752 32.413 -16.431 1.00 75.06 263 ASP A C 1
ATOM 1957 O O . ASP A 1 263 ? -18.624 32.457 -16.928 1.00 75.06 263 ASP A O 1
ATOM 1961 N N . ARG A 1 264 ? -20.471 33.522 -16.217 1.00 80.56 264 ARG A N 1
ATOM 1962 C CA . ARG A 1 264 ? -19.984 34.863 -16.557 1.00 80.56 264 ARG A CA 1
ATOM 1963 C C . ARG A 1 264 ? -18.848 35.304 -15.636 1.00 80.56 264 ARG A C 1
ATOM 1965 O O . ARG A 1 264 ? -17.874 35.876 -16.109 1.00 80.56 264 ARG A O 1
ATOM 1972 N N . GLU A 1 265 ? -18.972 35.028 -14.344 1.00 74.75 265 GLU A N 1
ATOM 1973 C CA . GLU A 1 265 ? -17.981 35.389 -13.330 1.00 74.75 265 GLU A CA 1
ATOM 1974 C C . GLU A 1 265 ? -16.719 34.539 -13.468 1.00 74.75 265 GLU A C 1
ATOM 1976 O O . GLU A 1 265 ? -15.612 35.065 -13.396 1.00 74.75 265 GLU A O 1
ATOM 1981 N N . PHE A 1 266 ? -16.877 33.247 -13.756 1.00 74.06 266 PHE A N 1
ATOM 1982 C CA . PHE A 1 266 ? -15.772 32.345 -14.051 1.00 74.06 266 PHE A CA 1
ATOM 1983 C C . PHE A 1 266 ? -15.021 32.768 -15.324 1.00 74.06 266 PHE A C 1
ATOM 1985 O O . PHE A 1 266 ? -13.792 32.832 -15.332 1.00 74.06 266 PHE A O 1
ATOM 1992 N N . ALA A 1 267 ? -15.742 33.137 -16.389 1.00 72.81 267 ALA A N 1
ATOM 1993 C CA . ALA A 1 267 ? -15.132 33.651 -17.616 1.00 72.81 267 ALA A CA 1
ATOM 1994 C C . ALA A 1 267 ? -14.400 34.989 -17.399 1.00 72.81 267 ALA A C 1
ATOM 1996 O O . ALA A 1 267 ? -13.314 35.191 -17.944 1.00 72.81 267 ALA A O 1
ATOM 1997 N N . ASP A 1 268 ? -14.968 35.893 -16.598 1.00 74.62 268 ASP A N 1
ATOM 1998 C CA . ASP A 1 268 ? -14.344 37.176 -16.265 1.00 74.62 268 ASP A CA 1
ATOM 1999 C C . ASP A 1 268 ? -13.098 36.984 -15.375 1.00 74.62 268 ASP A C 1
ATOM 2001 O O . ASP A 1 268 ? -12.070 37.617 -15.624 1.00 74.62 268 ASP A O 1
ATOM 2005 N N . ALA A 1 269 ? -13.140 36.058 -14.408 1.00 71.31 269 ALA A N 1
ATOM 2006 C CA . ALA A 1 269 ? -11.995 35.690 -13.573 1.00 71.31 269 ALA A CA 1
ATOM 2007 C C . ALA A 1 269 ? -10.858 35.064 -14.397 1.00 71.31 269 ALA A C 1
ATOM 2009 O O . ALA A 1 269 ? -9.703 35.470 -14.258 1.00 71.31 269 ALA A O 1
ATOM 2010 N N . ASN A 1 270 ? -11.179 34.146 -15.315 1.00 70.62 270 ASN A N 1
ATOM 2011 C CA . ASN A 1 270 ? -10.194 33.551 -16.218 1.00 70.62 270 ASN A CA 1
ATOM 2012 C C . ASN A 1 270 ? -9.584 34.595 -17.159 1.00 70.62 270 ASN A C 1
ATOM 2014 O O . ASN A 1 270 ? -8.373 34.591 -17.370 1.00 70.62 270 ASN A O 1
ATOM 2018 N N . ARG A 1 271 ? -10.383 35.540 -17.676 1.00 74.06 271 ARG A N 1
ATOM 2019 C CA . ARG A 1 271 ? -9.872 36.648 -18.499 1.00 74.06 271 ARG A CA 1
ATOM 2020 C C . ARG A 1 271 ? -8.909 37.540 -17.711 1.00 74.06 271 ARG A C 1
ATOM 2022 O O . ARG A 1 271 ? -7.868 37.920 -18.238 1.00 74.06 271 ARG A O 1
ATOM 2029 N N . ALA A 1 272 ? -9.229 37.855 -16.456 1.00 71.19 272 ALA A N 1
ATOM 2030 C CA . ALA A 1 272 ? -8.363 38.656 -15.591 1.00 71.19 272 ALA A CA 1
ATOM 2031 C C . ALA A 1 272 ? -7.051 37.928 -15.241 1.00 71.19 272 ALA A C 1
ATOM 2033 O O . ALA A 1 272 ? -5.980 38.539 -15.269 1.00 71.19 272 ALA A O 1
ATOM 2034 N N . ALA A 1 273 ? -7.117 36.622 -14.962 1.00 69.88 273 ALA A N 1
ATOM 2035 C CA . ALA A 1 273 ? -5.941 35.792 -14.713 1.00 69.88 273 ALA A CA 1
ATOM 2036 C C . ALA A 1 273 ? -5.037 35.704 -15.955 1.00 69.88 273 ALA A C 1
ATOM 2038 O O . ALA A 1 273 ? -3.834 35.933 -15.849 1.00 69.88 273 ALA A O 1
ATOM 2039 N N . LEU A 1 274 ? -5.617 35.462 -17.136 1.00 69.44 274 LEU A N 1
ATOM 2040 C CA . LEU A 1 274 ? -4.896 35.440 -18.414 1.00 69.44 274 LEU A CA 1
ATOM 2041 C C . LEU A 1 274 ? -4.228 36.785 -18.720 1.00 69.44 274 LEU A C 1
ATOM 2043 O O . LEU A 1 274 ? -3.046 36.803 -19.043 1.00 69.44 274 LEU A O 1
ATOM 2047 N N . SER A 1 275 ? -4.933 37.904 -18.534 1.00 65.94 275 SER A N 1
ATOM 2048 C CA . SER A 1 275 ? -4.365 39.249 -18.721 1.00 65.94 275 SER A CA 1
ATOM 2049 C C . SER A 1 275 ? -3.208 39.534 -17.751 1.00 65.94 275 SER A C 1
ATOM 2051 O O . SER A 1 275 ? -2.189 40.115 -18.133 1.00 65.94 275 SER A O 1
ATOM 2053 N N . THR A 1 276 ? -3.311 39.061 -16.505 1.00 67.69 276 THR A N 1
ATOM 2054 C CA . THR A 1 276 ? -2.223 39.170 -15.518 1.00 67.69 276 THR A CA 1
ATOM 2055 C C . THR A 1 276 ? -1.006 38.346 -15.944 1.00 67.69 276 THR A C 1
ATOM 2057 O O . THR A 1 276 ? 0.119 38.841 -15.887 1.00 67.69 276 THR A O 1
ATOM 2060 N N . MET A 1 277 ? -1.216 37.115 -16.421 1.00 63.53 277 MET A N 1
ATOM 2061 C CA . MET A 1 277 ? -0.137 36.263 -16.931 1.00 63.53 277 MET A CA 1
ATOM 2062 C C . MET A 1 277 ? 0.510 36.857 -18.186 1.00 63.53 277 MET A C 1
ATOM 2064 O O . MET A 1 277 ? 1.731 36.904 -18.257 1.00 63.53 277 MET A O 1
ATOM 2068 N N . GLN A 1 278 ? -0.276 37.381 -19.132 1.00 68.50 278 GLN A N 1
ATOM 2069 C CA . GLN A 1 278 ? 0.209 38.084 -20.328 1.00 68.50 278 GLN A CA 1
ATOM 2070 C C . GLN A 1 278 ? 1.059 39.306 -19.981 1.00 68.50 278 GLN A C 1
ATOM 2072 O O . GLN A 1 278 ? 2.148 39.474 -20.528 1.00 68.50 278 GLN A O 1
ATOM 2077 N N . SER A 1 279 ? 0.606 40.105 -19.014 1.00 68.06 279 SER A N 1
ATOM 2078 C CA . SER A 1 279 ? 1.369 41.246 -18.505 1.00 68.06 279 SER A CA 1
ATOM 2079 C C . SER A 1 279 ? 2.702 40.813 -17.890 1.00 68.06 279 SER A C 1
ATOM 2081 O O . SER A 1 279 ? 3.705 41.500 -18.060 1.00 68.06 279 SER A O 1
ATOM 2083 N N . ALA A 1 280 ? 2.732 39.666 -17.202 1.00 66.31 280 ALA A N 1
ATOM 2084 C CA . ALA A 1 280 ? 3.954 39.121 -16.615 1.00 66.31 280 ALA A CA 1
ATOM 2085 C C . ALA A 1 280 ? 4.950 38.597 -17.667 1.00 66.31 280 ALA A C 1
ATOM 2087 O O . ALA A 1 280 ? 6.151 38.630 -17.416 1.00 66.31 280 ALA A O 1
ATOM 2088 N N . VAL A 1 281 ? 4.472 38.145 -18.834 1.00 69.00 281 VAL A N 1
ATOM 2089 C CA . VAL A 1 281 ? 5.319 37.653 -19.939 1.00 69.00 281 VAL A CA 1
ATOM 2090 C C . VAL A 1 281 ? 5.625 38.700 -21.023 1.00 69.00 281 VAL A C 1
ATOM 2092 O O . VAL A 1 281 ? 6.354 38.392 -21.958 1.00 69.00 281 VAL A O 1
ATOM 2095 N N . GLY A 1 282 ? 5.093 39.924 -20.923 1.00 63.81 282 GLY A N 1
ATOM 2096 C CA . GLY A 1 282 ? 5.417 41.038 -21.831 1.00 63.81 282 GLY A CA 1
ATOM 2097 C C . GLY A 1 282 ? 4.759 40.992 -23.219 1.00 63.81 282 GLY A C 1
ATOM 2098 O O . GLY A 1 282 ? 5.164 41.736 -24.112 1.00 63.81 282 GLY A O 1
ATOM 2099 N N . PHE A 1 283 ? 3.741 40.152 -23.430 1.00 63.06 283 PHE A N 1
ATOM 2100 C CA . PHE A 1 283 ? 3.062 40.036 -24.728 1.00 63.06 283 PHE A CA 1
ATOM 2101 C C . PHE A 1 283 ? 1.860 40.994 -24.845 1.00 63.06 283 PHE A C 1
ATOM 2103 O O . PHE A 1 283 ? 1.152 41.202 -23.860 1.00 63.06 283 PHE A O 1
ATOM 2110 N N . PRO A 1 284 ? 1.598 41.578 -26.033 1.00 58.72 284 PRO A N 1
ATOM 2111 C CA . PRO A 1 284 ? 0.448 42.455 -26.245 1.00 58.72 284 PRO A CA 1
ATOM 2112 C C . PRO A 1 284 ? -0.885 41.692 -26.149 1.00 58.72 284 PRO A C 1
ATOM 2114 O O . PRO A 1 284 ? -0.990 40.556 -26.606 1.00 58.72 284 PRO A O 1
ATOM 2117 N N . ASP A 1 285 ? -1.919 42.358 -25.623 1.00 57.97 285 ASP A N 1
ATOM 2118 C CA . ASP A 1 285 ? -3.276 41.826 -25.358 1.00 57.97 285 ASP A CA 1
ATOM 2119 C C . ASP A 1 285 ? -4.040 41.295 -26.599 1.00 57.97 285 ASP A C 1
ATOM 2121 O O . ASP A 1 285 ? -5.175 40.824 -26.485 1.00 57.97 285 ASP A O 1
ATOM 2125 N N . GLU A 1 286 ? -3.472 41.389 -27.805 1.00 56.31 286 GLU A N 1
ATOM 2126 C CA . GLU A 1 286 ? -4.213 41.202 -29.059 1.00 56.31 286 GLU A CA 1
ATOM 2127 C C . GLU A 1 286 ? -4.487 39.728 -29.431 1.00 56.31 286 GLU A C 1
ATOM 2129 O O . GLU A 1 286 ? -5.405 39.480 -30.210 1.00 56.31 286 GLU A O 1
ATOM 2134 N N . ASP A 1 287 ? -3.812 38.747 -28.813 1.00 53.72 287 ASP A N 1
ATOM 2135 C CA . ASP A 1 287 ? -4.021 37.306 -29.063 1.00 53.72 287 ASP A CA 1
ATOM 2136 C C . ASP A 1 287 ? -4.559 36.562 -27.822 1.00 53.72 287 ASP A C 1
ATOM 2138 O O . ASP A 1 287 ? -3.912 35.709 -27.218 1.00 53.72 287 ASP A O 1
ATOM 2142 N N . THR A 1 288 ? -5.793 36.883 -27.425 1.00 52.25 288 THR A N 1
ATOM 2143 C CA . THR A 1 288 ? -6.538 36.207 -26.336 1.00 52.25 288 THR A CA 1
ATOM 2144 C C . THR A 1 288 ? -7.440 35.063 -26.825 1.00 52.25 288 THR A C 1
ATOM 2146 O O . THR A 1 288 ? -8.346 34.621 -26.115 1.00 52.25 288 THR A O 1
ATOM 2149 N N . THR A 1 289 ? -7.233 34.574 -28.051 1.00 52.22 289 THR A N 1
ATOM 2150 C CA . THR A 1 289 ? -8.039 33.474 -28.607 1.00 52.22 289 THR A CA 1
ATOM 2151 C C . THR A 1 289 ? -7.517 32.106 -28.158 1.00 52.22 289 THR A C 1
ATOM 2153 O O . THR A 1 289 ? -6.362 31.969 -27.769 1.00 52.22 289 THR A O 1
ATOM 2156 N N . SER A 1 290 ? -8.357 31.065 -28.236 1.00 51.06 290 SER A N 1
ATOM 2157 C CA . SER A 1 290 ? -8.035 29.675 -27.849 1.00 51.06 290 SER A CA 1
ATOM 2158 C C . SER A 1 290 ? -6.873 29.030 -28.623 1.00 51.06 290 SER A C 1
ATOM 2160 O O . SER A 1 290 ? -6.604 27.851 -28.428 1.00 51.06 290 SER A O 1
ATOM 2162 N N . ASN A 1 291 ? -6.223 29.776 -29.518 1.00 54.38 291 ASN A N 1
ATOM 2163 C CA . ASN A 1 291 ? -5.121 29.346 -30.369 1.00 54.38 291 ASN A CA 1
ATOM 2164 C C . ASN A 1 291 ? -3.856 30.160 -30.055 1.00 54.38 291 ASN A C 1
ATOM 2166 O O . ASN A 1 291 ? -3.178 30.636 -30.966 1.00 54.38 291 ASN A O 1
ATOM 2170 N N . ALA A 1 292 ? -3.570 30.370 -28.768 1.00 60.62 292 ALA A N 1
ATOM 2171 C CA . ALA A 1 292 ? -2.309 30.963 -28.347 1.00 60.62 292 ALA A CA 1
ATOM 2172 C C . ALA A 1 292 ? -1.134 30.150 -28.934 1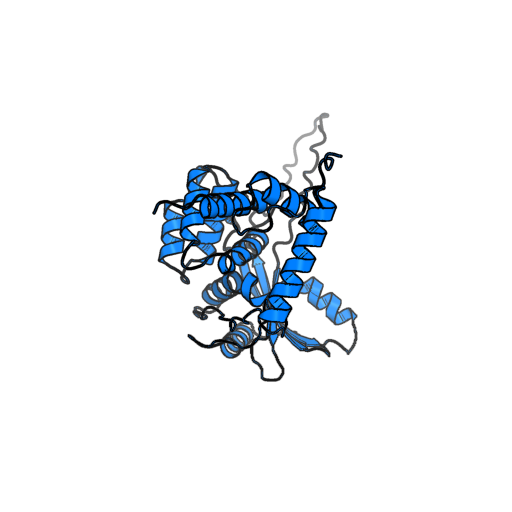.00 60.62 292 ALA A C 1
ATOM 2174 O O . ALA A 1 292 ? -1.165 28.920 -28.859 1.00 60.62 292 ALA A O 1
ATOM 2175 N N . PRO A 1 293 ? -0.105 30.793 -29.516 1.00 64.75 293 PRO A N 1
ATOM 2176 C CA . PRO A 1 293 ? 1.075 30.083 -30.001 1.00 64.75 293 PRO A CA 1
ATOM 2177 C C . PRO A 1 293 ? 1.738 29.281 -28.872 1.00 64.75 293 PRO A C 1
ATOM 2179 O O . PRO A 1 293 ? 1.855 29.791 -27.759 1.00 64.75 293 PRO A O 1
ATOM 2182 N N . ASP A 1 294 ? 2.249 28.079 -29.159 1.00 63.12 294 ASP A N 1
ATOM 2183 C CA . ASP A 1 294 ? 2.875 27.189 -28.159 1.00 63.12 294 ASP A CA 1
ATOM 2184 C C . ASP A 1 294 ? 3.958 27.886 -27.315 1.00 63.12 294 ASP A C 1
ATOM 2186 O O . ASP A 1 294 ? 4.095 27.628 -26.121 1.00 63.12 294 ASP A O 1
ATOM 2190 N N . ALA A 1 295 ? 4.697 28.828 -27.912 1.00 62.47 295 ALA A N 1
ATOM 2191 C CA . ALA A 1 295 ? 5.703 29.630 -27.218 1.00 62.47 295 ALA A CA 1
ATOM 2192 C C . ALA A 1 295 ? 5.113 30.483 -26.077 1.00 62.47 295 ALA A C 1
ATOM 2194 O O . ALA A 1 295 ? 5.728 30.601 -25.021 1.00 62.47 295 ALA A O 1
ATOM 2195 N N . LEU A 1 296 ? 3.909 31.035 -26.266 1.00 66.75 296 LEU A N 1
ATOM 2196 C CA . LEU A 1 296 ? 3.190 31.820 -25.261 1.00 66.75 296 LEU A CA 1
ATOM 2197 C C . LEU A 1 296 ? 2.728 30.929 -24.099 1.00 66.75 296 LEU A C 1
ATOM 2199 O O . LEU A 1 296 ? 2.875 31.297 -22.935 1.00 66.75 296 LEU A O 1
ATOM 2203 N N . VAL A 1 297 ? 2.221 29.732 -24.422 1.00 67.94 297 VAL A N 1
ATOM 2204 C CA . VAL A 1 297 ? 1.787 28.732 -23.436 1.00 67.94 297 VAL A CA 1
ATOM 2205 C C . VAL A 1 297 ? 2.964 28.295 -22.568 1.00 67.94 297 VAL A C 1
ATOM 2207 O O . VAL A 1 297 ? 2.844 28.284 -21.346 1.00 67.94 297 VAL A O 1
ATOM 2210 N N . GLN A 1 298 ? 4.123 28.015 -23.171 1.00 65.12 298 GLN A N 1
ATOM 2211 C CA . GLN A 1 298 ? 5.334 27.664 -22.425 1.00 65.12 298 GLN A CA 1
ATOM 2212 C C . GLN A 1 298 ? 5.788 28.799 -21.498 1.00 65.12 298 GLN A C 1
ATOM 2214 O O . GLN A 1 298 ? 6.096 28.548 -20.336 1.00 65.12 298 GLN A O 1
ATOM 2219 N N . SER A 1 299 ? 5.749 30.056 -21.954 1.00 67.06 299 SER A N 1
ATOM 2220 C CA . SER A 1 299 ? 6.061 31.205 -21.092 1.00 67.06 299 SER A CA 1
ATOM 2221 C C . SER A 1 299 ? 5.086 31.350 -19.917 1.00 67.06 299 SER A C 1
ATOM 2223 O O . SER A 1 299 ? 5.516 31.639 -18.801 1.00 67.06 299 SER A O 1
ATOM 2225 N N . TRP A 1 300 ? 3.786 31.113 -20.118 1.00 68.94 300 TRP A N 1
ATOM 2226 C CA . TRP A 1 300 ? 2.815 31.102 -19.017 1.00 68.94 300 TRP A CA 1
ATOM 2227 C C . TRP A 1 300 ? 3.063 29.961 -18.031 1.00 68.94 300 TRP A C 1
ATOM 2229 O O . TRP A 1 300 ? 3.032 30.191 -16.823 1.00 68.94 300 TRP A O 1
ATOM 2239 N N . VAL A 1 301 ? 3.357 28.754 -18.523 1.00 67.62 301 VAL A N 1
ATOM 2240 C CA . VAL A 1 301 ? 3.714 27.604 -17.678 1.00 67.62 301 VAL A CA 1
ATOM 2241 C C . VAL A 1 301 ? 4.944 27.931 -16.828 1.00 67.62 301 VAL A C 1
ATOM 2243 O O . VAL A 1 301 ? 4.918 27.693 -15.622 1.00 67.62 301 VAL A O 1
ATOM 2246 N N . SER A 1 302 ? 5.978 28.559 -17.396 1.00 64.06 302 SER A N 1
ATOM 2247 C CA . SER A 1 302 ? 7.159 29.015 -16.646 1.00 64.06 302 SER A CA 1
ATOM 2248 C C . SER A 1 302 ? 6.821 30.023 -15.540 1.00 64.06 302 SER A C 1
ATOM 2250 O O . SER A 1 302 ? 7.358 29.919 -14.439 1.00 64.06 302 SER A O 1
ATOM 2252 N N . VAL A 1 303 ? 5.901 30.966 -15.788 1.00 64.50 303 VAL A N 1
ATOM 2253 C CA . VAL A 1 303 ? 5.434 31.922 -14.764 1.00 64.50 303 VAL A CA 1
ATOM 2254 C C . VAL A 1 303 ? 4.673 31.213 -13.641 1.00 64.50 303 VAL A C 1
ATOM 2256 O O . VAL A 1 303 ? 4.932 31.482 -12.469 1.00 64.50 303 VAL A O 1
ATOM 2259 N N . VAL A 1 304 ? 3.765 30.293 -13.973 1.00 65.12 304 VAL A N 1
ATOM 2260 C CA . VAL A 1 304 ? 2.950 29.558 -12.987 1.00 65.12 304 VAL A CA 1
ATOM 2261 C C . VAL A 1 304 ? 3.803 28.615 -12.136 1.00 65.12 304 VAL A C 1
ATOM 2263 O O . VAL A 1 304 ? 3.592 28.507 -10.931 1.00 65.12 304 VAL A O 1
ATOM 2266 N N . THR A 1 305 ? 4.782 27.955 -12.750 1.00 63.62 305 THR A N 1
ATOM 2267 C CA . THR A 1 305 ? 5.689 27.008 -12.080 1.00 63.62 305 THR A CA 1
ATOM 2268 C C . THR A 1 305 ? 6.866 27.690 -11.376 1.00 63.62 305 THR A C 1
ATOM 2270 O O . THR A 1 305 ? 7.626 27.027 -10.674 1.00 63.62 305 THR A O 1
ATOM 2273 N N . GLY A 1 306 ? 7.028 29.009 -11.535 1.00 51.84 306 GLY A N 1
ATOM 2274 C CA . GLY A 1 306 ? 8.110 29.782 -10.917 1.00 51.84 306 GLY A CA 1
ATOM 2275 C C . GLY A 1 306 ? 9.499 29.512 -11.508 1.00 51.84 306 GLY A C 1
ATOM 2276 O O . GLY A 1 306 ? 10.501 29.965 -10.954 1.00 51.84 306 GLY A O 1
ATOM 2277 N N . VAL A 1 307 ? 9.578 28.797 -12.633 1.00 58.16 307 VAL A N 1
ATOM 2278 C CA . VAL A 1 307 ? 10.824 28.461 -13.334 1.00 58.16 307 VAL A CA 1
ATOM 2279 C C . VAL A 1 307 ? 11.147 29.585 -14.320 1.00 58.16 307 VAL A C 1
ATOM 2281 O O . VAL A 1 307 ? 10.954 29.465 -15.527 1.00 58.16 307 VAL A O 1
ATOM 2284 N N . ALA A 1 308 ? 11.596 30.731 -13.811 1.00 50.06 308 ALA A N 1
ATOM 2285 C CA . ALA A 1 308 ? 11.985 31.854 -14.660 1.00 50.06 308 ALA A CA 1
ATOM 2286 C C . ALA A 1 308 ? 13.437 31.693 -15.149 1.00 50.06 308 ALA A C 1
ATOM 2288 O O . ALA A 1 308 ? 14.382 32.103 -14.475 1.00 50.06 308 ALA A O 1
ATOM 2289 N N . GLY A 1 309 ? 13.619 31.129 -16.346 1.00 44.66 309 GLY A N 1
ATOM 2290 C CA . GLY A 1 309 ? 14.720 31.552 -17.217 1.00 44.66 309 GLY A CA 1
ATOM 2291 C C . GLY A 1 309 ? 14.381 32.941 -17.756 1.00 44.66 309 GLY A C 1
ATOM 2292 O O . GLY A 1 309 ? 13.230 33.155 -18.123 1.00 44.66 309 GLY A O 1
ATOM 2293 N N . GLU A 1 310 ? 15.338 33.875 -17.711 1.00 48.59 310 GLU A N 1
ATOM 2294 C CA . GLU A 1 310 ? 15.194 35.311 -18.017 1.00 48.59 310 GLU A CA 1
ATOM 2295 C C . GLU A 1 310 ? 14.006 35.635 -18.940 1.00 48.59 310 GLU A C 1
ATOM 2297 O O . GLU A 1 310 ? 14.050 35.384 -20.145 1.00 48.59 310 GLU A O 1
ATOM 2302 N N . LEU A 1 311 ? 12.939 36.195 -18.356 1.00 45.50 311 LEU A N 1
ATOM 2303 C CA . LEU A 1 311 ? 11.845 36.792 -19.118 1.00 45.50 311 LEU A CA 1
ATOM 2304 C C . LEU A 1 311 ? 12.475 37.856 -20.026 1.00 45.50 311 LEU A C 1
ATOM 2306 O O . LEU A 1 311 ? 13.095 38.801 -19.530 1.00 45.50 311 LEU A O 1
ATOM 2310 N N . ALA A 1 312 ? 12.401 37.649 -21.342 1.00 43.03 312 ALA A N 1
ATOM 2311 C CA . ALA A 1 312 ? 12.936 38.602 -22.306 1.00 43.03 312 ALA A CA 1
ATOM 2312 C C . ALA A 1 312 ? 12.265 39.980 -22.100 1.00 43.03 312 ALA A C 1
ATOM 2314 O O . ALA A 1 312 ? 11.080 40.015 -21.761 1.00 43.03 312 ALA A O 1
ATOM 2315 N N . PRO A 1 313 ? 13.010 41.091 -22.251 1.00 41.75 313 PRO A N 1
ATOM 2316 C CA . PRO A 1 313 ? 12.498 42.438 -21.998 1.00 41.75 313 PRO A CA 1
ATOM 2317 C C . PRO A 1 313 ? 11.375 42.859 -22.949 1.00 41.75 313 PRO A C 1
ATOM 2319 O O . PRO A 1 313 ? 11.405 42.437 -24.130 1.00 41.75 313 PRO A O 1
#

pLDDT: mean 77.09, std 17.93, range [34.41, 97.69]

Secondary structure (DSSP, 8-state):
----HHHHHHHHHHHHHGGGGGSS-HHHHHHHHHTTGGG--SSS-HHHHHHHHHHHTSHHHHHHHHHHHHHHTTT-HHHHHHHHHH--GGG--GGGGGTT-EEEEEEEEEEETTEEEEEEEEEEPPS--------------S----------------EEEEEEE-TTS-EEEEEEES-HHHHHHHHHHTGGGSEEEEE-HHHHHHHHHHHSPPTTPEES---HHHHHHHHHHHHHHHHHH---PPPPEE------TTTT--HHHHHHHHHHHHHHHHHHHT--TT--SS---HHHHHHHHHHHHT--S----

Sequence (313 aa):
MQTTPEYGSLLEELYERASIVVDLDGPQLEAWVSGLFPVFDTDISIGDFVTYCADARTGRGAVLIAAIAELSDGLDVATSDLARNSLNPELLPDWAAAIGTSELTGAWTVTAPFGRSIVLGFNAASIIEPTMATGSEDATGEDAERVEEADDEITDLRHSILVELGDDGCLEDLQLAGAPMDLLEEAKSSGDRVRVVEMDTDDALAAVVAAWPGEGSVVPELGPGSAANQQFVRRRILVAADQLLAPLQVAEREIDVRRGLEDREFADANRAALSTMQSAVGFPDEDTTSNAPDALVQSWVSVVTGVAGELAP

Foldseek 3Di:
DDDDVVLVVVLVVVLVVLPCLVVDFQVRNLLQLLQCCLVADPNGHPLNSLVVLLVVPAQSSLLSLLSQLLLCVVVPPVSNVSSVVSHDVVRHDLSSVQHNQWAFDFWKWKDAPVFIKIKTKTATDQSDDPPPPPDPPDDDDPDPPPPPPDPPVVPRRMKIWIQTADPVLATAEIDIGHGPVVVVVVQVVVPPRMDMGTDDPQVSLVSSLVNADDAPDAAAHHDPRLSSCVSVVQSNSCVHPVDHGHRHHYPDDPPPPCVPPDPVRSVVVVLVVVVVLCVVLVHDPPPPDPCPPPVSVVSSVCVVVVVDDDRDD